Protein AF-A0A818EXA6-F1 (afdb_monomer_lite)

InterPro domains:
  IPR004193 Glycoside hydrolase, family 13, N-terminal [PF02922] (34-98)
  IPR013783 Immunoglobulin-like fold [G3DSA:2.60.40.10] (22-144)
  IPR014756 Immunoglobulin E-set [SSF81296] (48-155)
  IPR017853 Glycoside hydrolase superfamily [SSF51445] (142-241)
  IPR044505 Glycogen debranching enzyme GlgX/isoamylase, N-terminal Early set domain [cd02856] (51-144)

Foldseek 3Di:
DDDDDDDQPWDKDKDFDDFFDWKFKFWDDPDDLQDDGDQPCPPDVDHRPIQPDDDRRMGMDTDSPDDFFTWIWMATDHDQAVVVPDLHARLATHEGLAFAAWADAADDDQSNQQFGPPDPDDCRNSHGDNHHCVRRDIIGTGHDPPPDDPVPDDDPPDDPVLADEDEDEQQVVFCPPPVAPNLQHSAPVSCVPPVNVVVCVVVPHDYYHYQDQAAAHADPVQVVVVHGDRRRPGHPHPNYGHDVRDSPCVSHDPDD

Organism: NCBI:txid392032

Radius of gyration: 21.46 Å; chains: 1; bounding box: 51×47×58 Å

Secondary structure (DSSP, 8-state):
--------PPEEEEEE-SS-SEEEEEEE-TT-TT-----GGGTSS----EE-EEETTEEEEEETT--TT-EEEEEEE--EEGGGTEE--TTS-B--TT-S-EES-PPP-GGGSSS-SS--STTGGGSPP----TTTS-EEE----TT---TT-------GGG--EEEE-HHHHHHT-TTS-GGGTTSHHHHTSHHHHHHHHHTT--EEEES--EEEPPPHHHHTTT---SS---EEEEEEE-GGGSS--TTT----

Sequence (256 aa):
MPYFNSKNEPITLIVLSMSSQLYLLQLVKSGTEHATCINIATYFNYSPNILLEQTHHIWHVYLPDFEPGQIYAYRIDGRYDPCNGHRFNVNKLLIDPYTRAIIGTLEWDDSLFGYDIHDSSSGKDLKFNTVNSAAFMPKCVVIDSGNFNSGGDIPPNTPFHETIIYELHLKGFTKLNQKIPEEIRGTYAGIAHPKTIEYLKNIGITAVELMPVQHFITDRYLKERDLTNYWGSHTIGFFCIRCPLFIDRNLWRTSS

pLDDT: mean 77.54, std 22.04, range [22.47, 98.06]

Structure (mmCIF, N/CA/C/O backbone):
data_AF-A0A818EXA6-F1
#
_entry.id   AF-A0A818EXA6-F1
#
loop_
_atom_site.group_PDB
_atom_site.id
_atom_site.type_symbol
_atom_site.label_atom_id
_atom_site.label_alt_id
_atom_site.label_comp_id
_atom_site.label_asym_id
_atom_site.label_entity_id
_atom_site.label_seq_id
_atom_site.pdbx_PDB_ins_code
_atom_site.Cartn_x
_atom_site.Cartn_y
_atom_site.Cartn_z
_atom_site.occupancy
_atom_site.B_iso_or_equiv
_atom_site.auth_seq_id
_atom_site.auth_comp_id
_atom_site.auth_asym_id
_atom_site.auth_atom_id
_atom_site.pdbx_PDB_model_num
ATOM 1 N N . MET A 1 1 ? -25.237 13.523 -3.439 1.00 22.97 1 MET A N 1
ATOM 2 C CA . MET A 1 1 ? -24.392 14.594 -4.006 1.00 22.97 1 MET A CA 1
ATOM 3 C C . MET A 1 1 ? -23.592 15.199 -2.869 1.00 22.97 1 MET A C 1
ATOM 5 O O . MET A 1 1 ? -24.219 15.835 -2.030 1.00 22.97 1 MET A O 1
ATOM 9 N N . PRO A 1 2 ? -22.276 14.977 -2.757 1.00 29.50 2 PRO A N 1
ATOM 10 C CA . PRO A 1 2 ? -21.481 15.783 -1.853 1.00 29.50 2 PRO A CA 1
ATOM 11 C C . PRO A 1 2 ? -21.055 17.068 -2.568 1.00 29.50 2 PRO A C 1
ATOM 13 O O . PRO A 1 2 ? -20.587 17.052 -3.705 1.00 29.50 2 PRO A O 1
ATOM 16 N N . TYR A 1 3 ? -21.292 18.179 -1.881 1.00 22.47 3 TYR A N 1
ATOM 17 C CA . TYR A 1 3 ? -20.780 19.504 -2.189 1.00 22.47 3 TYR A CA 1
ATOM 18 C C . TYR A 1 3 ? -19.252 19.499 -2.030 1.00 22.47 3 TYR A C 1
ATOM 20 O O . TYR A 1 3 ? -18.760 19.346 -0.914 1.00 22.47 3 TYR A O 1
ATOM 28 N N . PHE A 1 4 ? -18.511 19.692 -3.122 1.00 29.45 4 PHE A N 1
ATOM 29 C CA . PHE A 1 4 ? -17.098 20.067 -3.076 1.00 29.45 4 PHE A CA 1
ATOM 30 C C . PHE A 1 4 ? -17.030 21.595 -3.063 1.00 29.45 4 PHE A C 1
ATOM 32 O O . PHE A 1 4 ? -17.387 22.243 -4.045 1.00 29.45 4 PHE A O 1
ATOM 39 N N . ASN A 1 5 ? -16.657 22.178 -1.925 1.00 26.84 5 ASN A N 1
ATOM 40 C CA . ASN A 1 5 ? -16.432 23.614 -1.826 1.00 26.84 5 ASN A CA 1
ATOM 41 C C . ASN A 1 5 ? -15.000 23.906 -2.290 1.00 26.84 5 ASN A C 1
ATOM 43 O O . ASN A 1 5 ? -14.039 23.389 -1.723 1.00 26.84 5 ASN A O 1
ATOM 47 N N . SER A 1 6 ? -14.883 24.696 -3.353 1.00 34.88 6 SER A N 1
ATOM 48 C CA . SER A 1 6 ? -13.651 25.005 -4.071 1.00 34.88 6 SER A CA 1
ATOM 49 C C . SER A 1 6 ? -12.703 25.875 -3.241 1.00 34.88 6 SER A C 1
ATOM 51 O O . SER A 1 6 ? -12.897 27.088 -3.116 1.00 34.88 6 SER A O 1
ATOM 53 N N . LYS A 1 7 ? -11.628 25.278 -2.738 1.00 36.81 7 LYS A N 1
ATOM 54 C CA . LYS A 1 7 ? -10.346 25.969 -2.586 1.00 36.81 7 LYS A CA 1
ATOM 55 C C . LYS A 1 7 ? -9.291 25.088 -3.239 1.00 36.81 7 LYS A C 1
ATOM 57 O O . LYS A 1 7 ? -8.861 24.104 -2.651 1.00 36.81 7 LYS A O 1
ATOM 62 N N . ASN A 1 8 ? -8.952 25.428 -4.482 1.00 43.28 8 ASN A N 1
ATOM 63 C CA . ASN A 1 8 ? -7.910 24.773 -5.266 1.00 43.28 8 ASN A CA 1
ATOM 64 C C . ASN A 1 8 ? -6.554 25.099 -4.637 1.00 43.28 8 ASN A C 1
ATOM 66 O O . ASN A 1 8 ? -5.906 26.077 -5.009 1.00 43.28 8 ASN A O 1
ATOM 70 N N . GLU A 1 9 ? -6.156 24.314 -3.639 1.00 45.16 9 GLU A N 1
ATOM 71 C CA . GLU A 1 9 ? -4.755 24.242 -3.254 1.00 45.16 9 GLU A CA 1
ATOM 72 C C . GLU A 1 9 ? -4.030 23.367 -4.285 1.00 45.16 9 GLU A C 1
ATOM 74 O O . GLU A 1 9 ? -4.428 22.223 -4.514 1.00 45.16 9 GLU A O 1
ATOM 79 N N . PRO A 1 10 ? -3.013 23.910 -4.963 1.00 53.78 10 PRO A N 1
ATOM 80 C CA . PRO A 1 10 ? -2.345 23.225 -6.056 1.00 53.78 10 PRO A CA 1
ATOM 81 C C . PRO A 1 10 ? -1.462 22.077 -5.550 1.00 53.78 10 PRO A C 1
ATOM 83 O O . PRO A 1 10 ? -0.896 22.143 -4.457 1.00 53.78 10 PRO A O 1
ATOM 86 N N . ILE A 1 11 ? -1.310 21.027 -6.361 1.00 57.62 11 ILE A N 1
ATOM 87 C CA . ILE A 1 11 ? -0.554 19.826 -5.983 1.00 57.62 11 ILE A CA 1
ATOM 88 C C . ILE A 1 11 ? 0.870 19.886 -6.553 1.00 57.62 11 ILE A C 1
ATOM 90 O O . ILE A 1 11 ? 1.082 20.053 -7.756 1.00 57.62 11 ILE A O 1
ATOM 94 N N . THR A 1 12 ? 1.852 19.661 -5.682 1.00 63.44 12 THR A N 1
ATOM 95 C CA . THR A 1 12 ? 3.259 19.452 -6.049 1.00 63.44 12 THR A CA 1
ATOM 96 C C . THR A 1 12 ? 3.583 17.966 -5.959 1.00 63.44 12 THR A C 1
ATOM 98 O O . THR A 1 12 ? 3.361 17.346 -4.919 1.00 63.44 12 THR A O 1
ATOM 101 N N . LEU A 1 13 ? 4.136 17.394 -7.029 1.00 62.78 13 LEU A N 1
ATOM 102 C CA . LEU A 1 13 ? 4.632 16.017 -7.027 1.00 62.78 13 LEU A CA 1
ATOM 103 C C . LEU A 1 13 ? 6.147 16.018 -6.833 1.00 62.78 13 LEU A C 1
ATOM 105 O O . LEU A 1 13 ? 6.858 16.802 -7.462 1.00 62.78 13 LEU A O 1
ATOM 109 N N . ILE A 1 14 ? 6.631 15.134 -5.959 1.00 61.31 14 ILE A N 1
ATOM 110 C CA . ILE A 1 14 ? 8.031 15.065 -5.534 1.00 61.31 14 ILE A CA 1
ATOM 111 C C . ILE A 1 14 ? 8.505 13.616 -5.629 1.00 61.31 14 ILE A C 1
ATOM 113 O O . ILE A 1 14 ? 7.851 12.719 -5.104 1.00 61.31 14 ILE A O 1
ATOM 117 N N . VAL A 1 15 ? 9.666 13.391 -6.245 1.00 60.03 15 VAL A N 1
ATOM 118 C CA . VAL A 1 15 ? 10.308 12.074 -6.312 1.00 60.03 15 VAL A CA 1
ATOM 119 C C . VAL A 1 15 ? 11.766 12.169 -5.894 1.00 60.03 15 VAL A C 1
ATOM 121 O O . VAL A 1 15 ? 12.532 12.980 -6.412 1.00 60.03 15 VAL A O 1
ATOM 124 N N . LEU A 1 16 ? 12.169 11.308 -4.963 1.00 54.62 16 LEU A N 1
ATOM 125 C CA . LEU A 1 16 ? 13.555 11.193 -4.520 1.00 54.62 16 LEU A CA 1
ATOM 126 C C . LEU A 1 16 ? 14.318 10.205 -5.400 1.00 54.62 16 LEU A C 1
ATOM 128 O O . LEU A 1 16 ? 13.887 9.063 -5.563 1.00 54.62 16 LEU A O 1
ATOM 132 N N . SER A 1 17 ? 15.483 10.615 -5.905 1.00 53.38 17 SER A N 1
ATOM 133 C CA . SER A 1 17 ? 16.461 9.695 -6.484 1.00 53.38 17 SER A CA 1
ATOM 134 C C . SER A 1 17 ? 17.833 10.299 -6.676 1.00 53.38 17 SER A C 1
ATOM 136 O O . SER A 1 17 ? 18.006 11.408 -7.181 1.00 53.38 17 SER A O 1
ATOM 138 N N . MET A 1 18 ? 18.825 9.491 -6.318 1.00 42.97 18 MET A N 1
ATOM 139 C CA . MET A 1 18 ? 20.230 9.867 -6.343 1.00 42.97 18 MET A CA 1
ATOM 140 C C . MET A 1 18 ? 20.952 9.488 -7.646 1.00 42.97 18 MET A C 1
ATOM 142 O O . MET A 1 18 ? 22.075 9.940 -7.839 1.00 42.97 18 MET A O 1
ATOM 146 N N . SER A 1 19 ? 20.366 8.665 -8.529 1.00 54.19 19 SER A N 1
ATOM 147 C CA . SER A 1 19 ? 21.117 8.026 -9.636 1.00 54.19 19 SER A CA 1
ATOM 148 C C . SER A 1 19 ? 20.420 7.975 -11.001 1.00 54.19 19 SER A C 1
ATOM 150 O O . SER A 1 19 ? 20.994 7.474 -11.968 1.00 54.19 19 SER A O 1
ATOM 152 N N . SER A 1 20 ? 19.200 8.487 -11.107 1.00 51.22 20 SER A N 1
ATOM 153 C CA . SER A 1 20 ? 18.427 8.550 -12.357 1.00 51.22 20 SER A CA 1
ATOM 154 C C . SER A 1 20 ? 18.779 9.783 -13.187 1.00 51.22 20 SER A C 1
ATOM 156 O O . SER A 1 20 ? 19.059 10.844 -12.631 1.00 51.22 20 SER A O 1
ATOM 158 N N . GLN A 1 21 ? 18.682 9.656 -14.511 1.00 46.53 21 GLN A N 1
ATOM 159 C CA . GLN A 1 21 ? 18.931 10.757 -15.447 1.00 46.53 21 GLN A CA 1
ATOM 160 C C . GLN A 1 21 ? 17.638 11.428 -15.939 1.00 46.53 21 GLN A C 1
ATOM 162 O O . GLN A 1 21 ? 17.710 12.551 -16.430 1.00 46.53 21 GLN A O 1
ATOM 167 N N . LEU A 1 22 ? 16.468 10.780 -15.799 1.00 45.34 22 LEU A N 1
ATOM 168 C CA . LEU A 1 22 ? 15.192 11.328 -16.267 1.00 45.34 22 LEU A CA 1
ATOM 169 C C . LEU A 1 22 ? 13.984 10.719 -15.534 1.00 45.34 22 LEU A C 1
ATOM 171 O O . LEU A 1 22 ? 13.887 9.500 -15.362 1.00 45.34 22 LEU A O 1
ATOM 175 N N . TYR A 1 23 ? 13.022 11.572 -15.177 1.00 51.78 23 TYR A N 1
ATOM 176 C CA . TYR A 1 23 ? 11.723 11.172 -14.641 1.00 51.78 23 TYR A CA 1
ATOM 177 C C . TYR A 1 23 ? 10.595 11.515 -15.601 1.00 51.78 23 TYR A C 1
ATOM 179 O O . TYR A 1 23 ? 10.445 12.656 -16.040 1.00 51.78 23 TYR A O 1
ATOM 187 N N . LEU A 1 24 ? 9.749 10.528 -15.861 1.00 51.53 24 LEU A N 1
ATOM 188 C CA . LEU A 1 24 ? 8.499 10.700 -16.577 1.00 51.53 24 LEU A CA 1
ATOM 189 C C . LEU A 1 24 ? 7.357 10.497 -15.586 1.00 51.53 24 LEU A C 1
ATOM 191 O O . LEU A 1 24 ? 7.134 9.400 -15.070 1.00 51.53 24 LEU A O 1
ATOM 195 N N . LEU A 1 25 ? 6.618 11.567 -15.317 1.00 53.19 25 LEU A N 1
ATOM 196 C CA . LEU A 1 25 ? 5.314 11.450 -14.687 1.00 53.19 25 LEU A CA 1
ATOM 197 C C . LEU A 1 25 ? 4.329 10.903 -15.728 1.00 53.19 25 LEU A C 1
ATOM 199 O O . LEU A 1 25 ? 4.333 11.346 -16.875 1.00 53.19 25 LEU A O 1
ATOM 203 N N . GLN A 1 26 ? 3.483 9.950 -15.340 1.00 50.66 26 GLN A N 1
ATOM 204 C CA . GLN A 1 26 ? 2.383 9.449 -16.158 1.00 50.66 26 GLN A CA 1
ATOM 205 C C . GLN A 1 26 ? 1.055 9.704 -15.440 1.00 50.66 26 GLN A C 1
ATOM 207 O O . GLN A 1 26 ? 0.825 9.186 -14.355 1.00 50.66 26 GLN A O 1
ATOM 212 N N . LEU A 1 27 ? 0.170 10.490 -16.049 1.00 51.25 27 LEU A N 1
ATOM 213 C CA . LEU A 1 27 ? -1.181 10.757 -15.565 1.00 51.25 27 LEU A CA 1
ATOM 214 C C . LEU A 1 27 ? -2.144 9.794 -16.250 1.00 51.25 27 LEU A C 1
ATOM 216 O O . LEU A 1 27 ? -2.041 9.564 -17.456 1.00 51.25 27 LEU A O 1
ATOM 220 N N . VAL A 1 28 ? -3.069 9.220 -15.489 1.00 48.66 28 VAL A N 1
ATOM 221 C CA . VAL A 1 28 ? -4.044 8.245 -15.984 1.00 48.66 28 VAL A CA 1
ATOM 222 C C . VAL A 1 28 ? -5.432 8.856 -15.864 1.00 48.66 28 VAL A C 1
ATOM 224 O O . VAL A 1 28 ? -5.820 9.347 -14.809 1.00 48.66 28 VAL A O 1
ATOM 227 N N . LYS A 1 29 ? -6.201 8.854 -16.954 1.00 36.81 29 LYS A N 1
ATOM 228 C CA . LYS A 1 29 ? -7.579 9.339 -16.908 1.00 36.81 29 LYS A CA 1
ATOM 229 C C . LYS A 1 29 ? -8.495 8.275 -16.299 1.00 36.81 29 LYS A C 1
ATOM 231 O O . LYS A 1 29 ? -8.457 7.116 -16.707 1.00 36.81 29 LYS A O 1
ATOM 236 N N . SER A 1 30 ? -9.365 8.688 -15.378 1.00 32.78 30 SER A N 1
ATOM 237 C CA . SER A 1 30 ? -10.491 7.874 -14.912 1.00 32.78 30 SER A CA 1
ATOM 238 C C . SER A 1 30 ? -11.450 7.580 -16.077 1.00 32.78 30 SER A C 1
ATOM 240 O O . SER A 1 30 ? -11.978 8.512 -16.690 1.00 32.78 30 SER A O 1
ATOM 242 N N . GLY A 1 31 ? -11.637 6.296 -16.417 1.00 31.56 31 GLY A N 1
ATOM 243 C CA . GLY A 1 31 ? -12.656 5.863 -17.385 1.00 31.56 31 GLY A CA 1
ATOM 244 C C . GLY A 1 31 ? -12.269 4.801 -18.423 1.00 31.56 31 GLY A C 1
ATOM 245 O O . GLY A 1 31 ? -13.041 4.605 -19.353 1.00 31.56 31 GLY A O 1
ATOM 246 N N . THR A 1 32 ? -11.124 4.113 -18.321 1.00 30.64 32 THR A N 1
ATOM 247 C CA . THR A 1 32 ? -10.848 2.954 -19.198 1.00 30.64 32 THR A CA 1
ATOM 248 C C . THR A 1 32 ? -10.362 1.756 -18.392 1.00 30.64 32 THR A C 1
ATOM 250 O O . THR A 1 32 ? -9.308 1.789 -17.764 1.00 30.64 32 THR A O 1
ATOM 253 N N . GLU A 1 33 ? -11.170 0.699 -18.412 1.00 31.77 33 GLU A N 1
ATOM 254 C CA . GLU A 1 33 ? -10.970 -0.582 -17.716 1.00 31.77 33 GLU A CA 1
ATOM 255 C C . GLU A 1 33 ? -9.821 -1.404 -18.328 1.00 31.77 33 GLU A C 1
ATOM 257 O O . GLU A 1 33 ? -9.288 -2.310 -17.703 1.00 31.77 33 GLU A O 1
ATOM 262 N N . HIS A 1 34 ? -9.352 -0.998 -19.509 1.00 32.88 34 HIS A N 1
ATOM 263 C CA . HIS A 1 34 ? -8.149 -1.489 -20.169 1.00 32.88 34 HIS A CA 1
ATOM 264 C C . HIS A 1 34 ? -7.268 -0.299 -20.563 1.00 32.88 34 HIS A C 1
ATOM 266 O O . HIS A 1 34 ? -7.156 0.069 -21.732 1.00 32.88 34 HIS A O 1
ATOM 272 N N . ALA A 1 35 ? -6.680 0.371 -19.572 1.00 28.36 35 ALA A N 1
ATOM 273 C CA . ALA A 1 35 ? -5.793 1.502 -19.814 1.00 28.36 35 ALA A CA 1
ATOM 274 C C . ALA A 1 35 ? -4.435 1.012 -20.344 1.00 28.36 35 ALA A C 1
ATOM 276 O O . ALA A 1 35 ? -3.467 0.852 -19.596 1.00 28.36 35 ALA A O 1
ATOM 277 N N . THR A 1 36 ? -4.345 0.803 -21.659 1.00 27.86 36 THR A N 1
ATOM 278 C CA . THR A 1 36 ? -3.076 0.918 -22.381 1.00 27.86 36 THR A CA 1
ATOM 279 C C . THR A 1 36 ? -2.461 2.257 -21.991 1.00 27.86 36 THR A C 1
ATOM 281 O O . THR A 1 36 ? -3.055 3.309 -22.204 1.00 27.86 36 THR A O 1
ATOM 284 N N . CYS A 1 37 ? -1.296 2.205 -21.358 1.00 29.25 37 CYS A N 1
ATOM 285 C CA . CYS A 1 37 ? -0.400 3.321 -21.076 1.00 29.25 37 CYS A CA 1
ATOM 286 C C . CYS A 1 37 ? -0.379 4.356 -22.204 1.00 29.25 37 CYS A C 1
ATOM 288 O O . CYS A 1 37 ? 0.356 4.231 -23.181 1.00 29.25 37 CYS A O 1
ATOM 290 N N . ILE A 1 38 ? -1.148 5.415 -22.019 1.00 27.81 38 ILE A N 1
ATOM 291 C CA . ILE A 1 38 ? -1.055 6.627 -22.809 1.00 27.81 38 ILE A CA 1
ATOM 292 C C . ILE A 1 38 ? 0.084 7.450 -22.200 1.00 27.81 38 ILE A C 1
ATOM 294 O O . ILE A 1 38 ? 0.028 7.827 -21.027 1.00 27.81 38 ILE A O 1
ATOM 298 N N . ASN A 1 39 ? 1.144 7.692 -22.973 1.00 32.09 39 ASN A N 1
ATOM 299 C CA . ASN A 1 39 ? 2.044 8.813 -22.700 1.00 32.09 39 ASN A CA 1
ATOM 300 C C . ASN A 1 39 ? 1.178 10.079 -22.648 1.00 32.09 39 ASN A C 1
ATOM 302 O O . ASN A 1 39 ? 0.348 10.248 -23.534 1.00 32.09 39 ASN A O 1
ATOM 306 N N . ILE A 1 40 ? 1.365 10.947 -21.646 1.00 38.31 40 ILE A N 1
ATOM 307 C CA . ILE A 1 40 ? 0.519 12.123 -21.305 1.00 38.31 40 ILE A CA 1
ATOM 308 C C . ILE A 1 40 ? 0.184 13.074 -22.481 1.00 38.31 40 ILE A C 1
ATOM 310 O O . ILE A 1 40 ? -0.670 13.939 -22.341 1.00 38.31 40 ILE A O 1
ATOM 314 N N . ALA A 1 41 ? 0.750 12.879 -23.666 1.00 29.86 41 ALA A N 1
ATOM 315 C CA . ALA A 1 41 ? 0.508 13.664 -24.869 1.00 29.86 41 ALA A CA 1
ATOM 316 C C . ALA A 1 41 ? -0.958 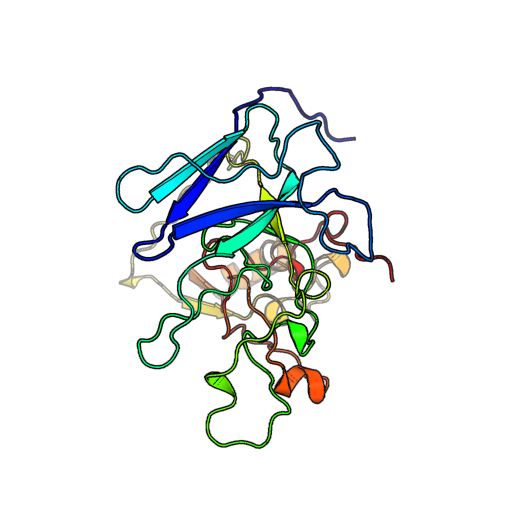13.761 -25.360 1.00 29.86 41 ALA A C 1
ATOM 318 O O . ALA A 1 41 ? -1.191 14.490 -26.318 1.00 29.86 41 ALA A O 1
ATOM 319 N N . THR A 1 42 ? -1.948 13.051 -24.792 1.00 31.23 42 THR A N 1
ATOM 320 C CA . THR A 1 42 ? -3.304 13.008 -25.386 1.00 31.23 42 THR A CA 1
ATOM 321 C C . THR A 1 42 ? -4.462 13.516 -24.523 1.00 31.23 42 THR A C 1
ATOM 323 O O . THR A 1 42 ? -5.601 13.352 -24.955 1.00 31.23 42 THR A O 1
ATOM 326 N N . TYR A 1 43 ? -4.248 14.120 -23.344 1.00 32.44 43 TYR A N 1
ATOM 327 C CA . TYR A 1 43 ? -5.377 14.692 -22.568 1.00 32.44 43 TYR A CA 1
ATOM 328 C C . TYR A 1 43 ? -5.316 16.189 -22.296 1.00 32.44 43 TYR A C 1
ATOM 330 O O . TYR A 1 43 ? -6.351 16.831 -22.146 1.00 32.44 43 TYR A O 1
ATOM 338 N N . PHE A 1 44 ? -4.123 16.755 -22.323 1.00 33.38 44 PHE A N 1
ATOM 339 C CA . PHE A 1 44 ? -3.905 18.187 -22.387 1.00 33.38 44 PHE A CA 1
ATOM 340 C C . PHE A 1 44 ? -2.890 18.390 -23.511 1.00 33.38 44 PHE A C 1
ATOM 342 O O . PHE A 1 44 ? -2.085 17.495 -23.751 1.00 33.38 44 PHE A O 1
ATOM 349 N N . ASN A 1 45 ? -2.933 19.510 -24.230 1.00 28.97 45 ASN A N 1
ATOM 350 C CA . ASN A 1 45 ? -1.951 19.878 -25.263 1.00 28.97 45 ASN A CA 1
ATOM 351 C C . ASN A 1 45 ? -0.546 20.131 -24.657 1.00 28.97 45 ASN A C 1
ATOM 353 O O . ASN A 1 45 ? 0.069 21.167 -24.883 1.00 28.97 45 ASN A O 1
ATOM 357 N N . TYR A 1 46 ? -0.044 19.199 -23.855 1.00 35.72 46 TYR A N 1
ATOM 358 C CA . TYR A 1 46 ? 1.258 19.214 -23.223 1.00 35.72 46 TYR A CA 1
ATOM 359 C C . TYR A 1 46 ? 1.969 17.922 -23.612 1.00 35.72 46 TYR A C 1
ATOM 361 O O . TYR A 1 46 ? 1.464 16.816 -23.407 1.00 35.72 46 TYR A O 1
ATOM 369 N N . SER A 1 47 ? 3.154 18.079 -24.203 1.00 38.34 47 SER A N 1
ATOM 370 C CA . SER A 1 47 ? 4.164 17.028 -24.342 1.00 38.34 47 SER A CA 1
ATOM 371 C C . SER A 1 47 ? 4.309 16.245 -23.026 1.00 38.34 47 SER A C 1
ATOM 373 O O . SER A 1 47 ? 4.007 16.808 -21.973 1.00 38.34 47 SER A O 1
ATOM 375 N N . PRO A 1 48 ? 4.766 14.973 -23.031 1.00 49.09 48 PRO A N 1
ATOM 376 C CA . PRO A 1 48 ? 5.032 14.250 -21.788 1.00 49.09 48 PRO A CA 1
ATOM 377 C C . PRO A 1 48 ? 5.852 15.152 -20.865 1.00 49.09 48 PRO A C 1
ATOM 379 O O . PRO A 1 48 ? 6.956 15.552 -21.232 1.00 49.09 48 PRO A O 1
ATOM 382 N N . ASN A 1 49 ? 5.266 15.540 -19.727 1.00 52.34 49 ASN A N 1
ATOM 383 C CA . ASN A 1 49 ? 5.902 16.442 -18.779 1.00 52.34 49 ASN A CA 1
ATOM 384 C C . ASN A 1 49 ? 7.061 15.678 -18.146 1.00 52.34 49 ASN A C 1
ATOM 386 O O . ASN A 1 49 ? 6.911 14.972 -17.148 1.00 52.34 49 ASN A O 1
ATOM 390 N N . ILE A 1 50 ? 8.209 15.771 -18.806 1.00 58.94 50 ILE A N 1
ATOM 391 C CA . ILE A 1 50 ? 9.495 15.431 -18.238 1.00 58.94 50 ILE A CA 1
ATOM 392 C C . ILE A 1 50 ? 9.623 16.285 -16.978 1.00 58.94 50 ILE A C 1
ATOM 394 O O . ILE A 1 50 ? 9.463 17.505 -17.019 1.00 58.94 50 ILE A O 1
ATOM 398 N N . LEU A 1 51 ? 9.879 15.634 -15.852 1.00 63.78 51 LEU A N 1
ATOM 399 C CA . LEU A 1 51 ? 10.29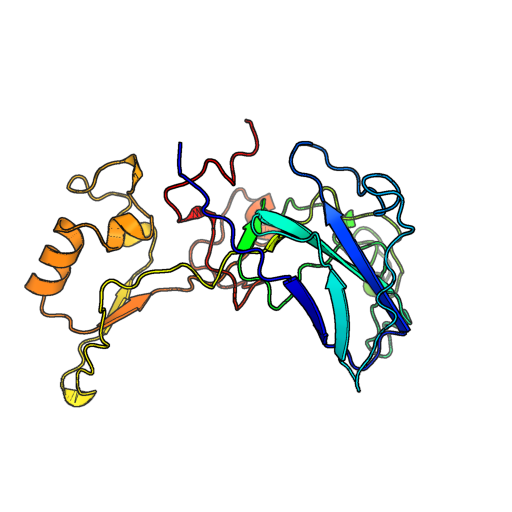7 16.312 -14.633 1.00 63.78 51 LEU A CA 1
ATOM 400 C C . LEU A 1 51 ? 11.693 16.884 -14.909 1.00 63.78 51 LEU A C 1
ATOM 402 O O . LEU A 1 51 ? 12.669 16.139 -14.925 1.00 63.78 51 LEU A O 1
ATOM 406 N N . LEU A 1 52 ? 11.762 18.177 -15.230 1.00 66.25 52 LEU A N 1
ATOM 407 C CA . LEU A 1 52 ? 13.012 18.877 -15.550 1.00 66.25 52 LEU A CA 1
ATOM 408 C C . LEU A 1 52 ? 13.634 19.542 -14.320 1.00 66.25 52 LEU A C 1
ATOM 410 O O . LEU A 1 52 ? 14.850 19.703 -14.261 1.00 66.25 52 LEU A O 1
ATOM 414 N N . GLU A 1 53 ? 12.808 19.923 -13.346 1.00 74.12 53 GLU A N 1
ATOM 415 C CA . GLU A 1 53 ? 13.271 20.629 -12.160 1.00 74.12 53 GLU A CA 1
ATOM 416 C C . GLU A 1 53 ? 13.793 19.640 -11.117 1.00 74.12 53 GLU A C 1
ATOM 418 O O . GLU A 1 53 ? 13.122 18.678 -10.721 1.00 74.12 53 GLU A O 1
ATOM 423 N N . GLN A 1 54 ? 15.017 19.895 -10.661 1.00 78.31 54 GLN A N 1
ATOM 424 C CA . GLN A 1 54 ? 15.698 19.080 -9.670 1.00 78.31 54 GLN A CA 1
ATOM 425 C C . GLN A 1 54 ? 16.382 19.983 -8.647 1.00 78.31 54 GLN A C 1
ATOM 427 O O . GLN A 1 54 ? 17.176 20.862 -8.979 1.00 78.31 54 GLN A O 1
ATOM 432 N N . THR A 1 55 ? 16.115 19.734 -7.371 1.00 78.25 55 THR A N 1
ATOM 433 C CA . THR A 1 55 ? 16.840 20.358 -6.264 1.00 78.25 55 THR A CA 1
ATOM 434 C C . THR A 1 55 ? 17.588 19.268 -5.512 1.00 78.25 55 THR A C 1
ATOM 436 O O . THR A 1 55 ? 16.983 18.406 -4.881 1.00 78.25 55 THR A O 1
ATOM 439 N N . HIS A 1 56 ? 18.920 19.287 -5.591 1.00 83.69 56 HIS A N 1
ATOM 440 C CA . HIS A 1 56 ? 19.782 18.193 -5.124 1.00 83.69 56 HIS A CA 1
ATOM 441 C C . HIS A 1 56 ? 19.405 16.851 -5.772 1.00 83.69 56 HIS A C 1
ATOM 443 O O . HIS A 1 56 ? 19.564 16.688 -6.973 1.00 83.69 56 HIS A O 1
ATOM 449 N N . HIS A 1 57 ? 18.895 15.888 -5.005 1.00 76.31 57 HIS A N 1
ATOM 450 C CA . HIS A 1 57 ? 18.489 14.555 -5.472 1.00 76.31 57 HIS A CA 1
ATOM 451 C C . HIS A 1 57 ? 16.964 14.382 -5.456 1.00 76.31 57 HIS A C 1
ATOM 453 O O . HIS A 1 57 ? 16.446 13.278 -5.287 1.00 76.31 57 HIS A O 1
ATOM 459 N N . ILE A 1 58 ? 16.248 15.501 -5.569 1.00 76.44 58 ILE A N 1
ATOM 460 C CA . ILE A 1 58 ? 14.794 15.570 -5.493 1.00 76.44 58 ILE A CA 1
ATOM 461 C C . ILE A 1 58 ? 14.279 16.172 -6.790 1.00 76.44 58 ILE A C 1
ATOM 463 O O . ILE A 1 58 ? 14.546 17.336 -7.082 1.00 76.44 58 ILE A O 1
ATOM 467 N N . TRP A 1 59 ? 13.538 15.375 -7.542 1.00 77.62 59 TRP A N 1
ATOM 468 C CA . TRP A 1 59 ? 12.856 15.786 -8.759 1.00 77.62 59 TRP A CA 1
ATOM 469 C C . TRP A 1 59 ? 11.463 16.260 -8.393 1.00 77.62 59 TRP A C 1
ATOM 471 O O . TRP A 1 59 ? 10.770 15.603 -7.611 1.00 77.62 59 TRP A O 1
ATOM 481 N N . HIS A 1 60 ? 11.051 17.403 -8.923 1.00 76.31 60 HIS A N 1
ATOM 482 C CA . HIS A 1 60 ? 9.759 17.980 -8.576 1.00 76.31 60 HIS A CA 1
ATOM 483 C C . HIS A 1 60 ? 9.117 18.684 -9.764 1.00 76.31 60 HIS A C 1
ATOM 485 O O . HIS A 1 60 ? 9.783 19.145 -10.686 1.00 76.31 60 HIS A O 1
ATOM 491 N N . VAL A 1 61 ? 7.788 18.696 -9.772 1.00 79.00 61 VAL A N 1
ATOM 492 C CA . VAL A 1 61 ? 6.995 19.458 -10.736 1.00 79.00 61 VAL A CA 1
ATOM 493 C C . VAL A 1 61 ? 5.760 19.991 -10.037 1.00 79.00 61 VAL A C 1
ATOM 495 O O . VAL A 1 61 ? 5.123 19.307 -9.230 1.00 79.00 61 VAL A O 1
ATOM 498 N N . TYR A 1 62 ? 5.429 21.228 -10.368 1.00 76.44 62 TYR A N 1
ATOM 499 C CA . TYR A 1 62 ? 4.211 21.879 -9.933 1.00 76.44 62 TYR A CA 1
ATOM 500 C C . TYR A 1 62 ? 3.163 21.788 -11.044 1.00 76.44 62 TYR A C 1
ATOM 502 O O . TYR A 1 62 ? 3.429 22.187 -12.180 1.00 76.44 62 TYR A O 1
ATOM 510 N N . LEU A 1 63 ? 1.984 21.253 -10.722 1.00 77.56 63 LEU A N 1
ATOM 511 C CA . LEU A 1 63 ? 0.887 21.073 -11.671 1.00 77.56 63 LEU A CA 1
ATOM 512 C C . LEU A 1 63 ? -0.334 21.875 -11.187 1.00 77.56 63 LEU A C 1
ATOM 514 O O . LEU A 1 63 ? -1.047 21.408 -10.299 1.00 77.56 63 LEU A O 1
ATOM 518 N N . PRO A 1 64 ? -0.587 23.079 -11.738 1.00 70.50 64 PRO A N 1
ATOM 519 C CA . PRO A 1 64 ? -1.621 23.982 -11.224 1.00 70.50 64 PRO A CA 1
ATOM 520 C C . PRO A 1 64 ? -3.050 23.440 -11.376 1.00 70.50 64 PRO A C 1
ATOM 522 O O . PRO A 1 64 ? -3.891 23.729 -10.533 1.00 70.50 64 PRO A O 1
ATOM 525 N N . ASP A 1 65 ? -3.307 22.633 -12.408 1.00 73.75 65 ASP A N 1
ATOM 526 C CA . ASP A 1 65 ? -4.637 22.081 -12.720 1.00 73.75 65 ASP A CA 1
ATOM 527 C C . ASP A 1 65 ? -4.854 20.673 -12.139 1.00 73.75 65 ASP A C 1
ATOM 529 O O . ASP A 1 65 ? -5.743 19.929 -12.557 1.00 73.75 65 ASP A O 1
ATOM 533 N N . PHE A 1 66 ? -3.983 20.250 -11.225 1.00 71.38 66 PHE A N 1
ATOM 534 C CA . PHE A 1 66 ? -4.058 18.937 -10.606 1.00 71.38 66 PHE A CA 1
ATOM 535 C C . PHE A 1 66 ? -4.934 19.028 -9.356 1.00 71.38 66 PHE A C 1
ATOM 537 O O . PHE A 1 66 ? -4.653 19.818 -8.456 1.00 71.38 66 PHE A O 1
ATOM 544 N N . GLU A 1 67 ? -5.977 18.201 -9.291 1.00 78.62 67 GLU A N 1
ATOM 545 C CA . GLU A 1 67 ? -6.949 18.177 -8.192 1.00 78.62 67 GLU A CA 1
ATOM 546 C C . GLU A 1 67 ? -6.965 16.808 -7.478 1.00 78.62 67 GLU A C 1
ATOM 548 O O . GLU A 1 67 ? -6.531 15.795 -8.044 1.00 78.62 67 GLU A O 1
ATOM 553 N N . PRO A 1 68 ? -7.461 16.728 -6.228 1.00 82.88 68 PRO A N 1
ATOM 554 C CA . PRO A 1 68 ? -7.702 15.452 -5.561 1.00 82.88 68 PRO A CA 1
ATOM 555 C C . PRO A 1 68 ? -8.565 14.492 -6.397 1.00 82.88 68 PRO A C 1
ATOM 557 O O . PRO A 1 68 ? -9.529 14.890 -7.042 1.00 82.88 68 PRO A O 1
ATOM 560 N N . GLY A 1 69 ? -8.233 13.201 -6.359 1.00 79.50 69 GLY A N 1
ATOM 561 C CA . GLY A 1 69 ? -8.851 12.144 -7.167 1.00 79.50 69 GLY A CA 1
ATOM 562 C C . GLY A 1 69 ? -8.110 11.845 -8.472 1.00 79.50 69 GLY A C 1
ATOM 563 O O . GLY A 1 69 ? -8.373 10.822 -9.108 1.00 79.50 69 GLY A O 1
ATOM 564 N N . GLN A 1 70 ? -7.150 12.685 -8.855 1.00 80.06 70 GLN A N 1
ATOM 565 C CA . GLN A 1 70 ? -6.379 12.489 -10.072 1.00 80.06 70 GLN A CA 1
ATOM 566 C C . GLN A 1 70 ? -5.416 11.302 -9.945 1.00 80.06 70 GLN A C 1
ATOM 568 O O . GLN A 1 70 ? -4.736 11.125 -8.929 1.00 80.06 70 GLN A O 1
ATOM 573 N N . ILE A 1 71 ? -5.374 10.471 -10.989 1.00 83.75 71 ILE A N 1
ATOM 574 C CA . ILE A 1 71 ? -4.609 9.223 -11.008 1.00 83.75 71 ILE A CA 1
ATOM 575 C C . ILE A 1 71 ? -3.260 9.464 -11.690 1.00 83.75 71 ILE A C 1
ATOM 577 O O . ILE A 1 71 ? -3.187 10.085 -12.753 1.00 83.75 71 ILE A O 1
ATOM 581 N N . TYR A 1 72 ? -2.185 8.946 -11.103 1.00 82.44 72 TYR A N 1
ATOM 582 C CA . TYR A 1 72 ? -0.828 9.089 -11.620 1.00 82.44 72 TYR A CA 1
ATOM 583 C C . TYR A 1 72 ? 0.046 7.863 -11.338 1.00 82.44 72 TYR A C 1
ATOM 585 O O . TYR A 1 72 ? -0.328 6.953 -10.601 1.00 82.44 72 TYR A O 1
ATOM 593 N N . ALA A 1 73 ? 1.217 7.829 -11.960 1.00 86.75 73 ALA A N 1
ATOM 594 C CA . ALA A 1 73 ? 2.282 6.859 -11.762 1.00 86.75 73 ALA A CA 1
ATOM 595 C C . ALA A 1 73 ? 3.598 7.429 -12.318 1.00 86.75 73 ALA A C 1
ATOM 597 O O . ALA A 1 73 ? 3.607 8.480 -12.962 1.00 86.75 73 ALA A O 1
ATOM 598 N N . TYR A 1 74 ? 4.707 6.726 -12.109 1.00 82.94 74 TYR A N 1
ATOM 599 C CA . TYR A 1 74 ? 6.019 7.112 -12.619 1.00 82.94 74 TYR A CA 1
ATOM 600 C C . TYR A 1 74 ? 6.560 6.127 -13.648 1.00 82.94 74 TYR A C 1
ATOM 602 O O . TYR A 1 74 ? 6.290 4.928 -13.615 1.00 82.94 74 TYR A O 1
ATOM 610 N N . ARG A 1 75 ? 7.398 6.647 -14.539 1.00 84.69 75 ARG A N 1
ATOM 611 C CA . ARG A 1 75 ? 8.400 5.896 -15.292 1.00 84.69 75 ARG A CA 1
ATOM 612 C C . ARG A 1 75 ? 9.735 6.572 -15.069 1.00 84.69 75 ARG A C 1
ATOM 614 O O . ARG A 1 75 ? 9.828 7.797 -15.092 1.00 84.69 75 ARG A O 1
ATOM 621 N N . ILE A 1 76 ? 10.761 5.772 -14.831 1.00 81.69 76 ILE A N 1
ATOM 622 C CA . ILE A 1 76 ? 12.093 6.285 -14.527 1.00 81.69 76 ILE A CA 1
ATOM 623 C C . ILE A 1 76 ? 13.044 5.720 -15.561 1.00 81.69 76 ILE A C 1
ATOM 625 O O . ILE A 1 76 ? 13.124 4.500 -15.735 1.00 81.69 76 ILE A O 1
ATOM 629 N N . ASP A 1 77 ? 13.745 6.620 -16.236 1.00 81.81 77 ASP A N 1
ATOM 630 C CA . ASP A 1 77 ? 14.779 6.274 -17.194 1.00 81.81 77 ASP A CA 1
ATOM 631 C C . ASP A 1 77 ? 16.170 6.537 -16.600 1.00 81.81 77 ASP A C 1
ATOM 633 O O . ASP A 1 77 ? 16.381 7.388 -15.723 1.00 81.81 77 ASP A O 1
ATOM 637 N N . GLY A 1 78 ? 17.131 5.736 -17.037 1.00 82.94 78 GLY A N 1
ATOM 638 C CA . GLY A 1 78 ? 18.478 5.736 -16.501 1.00 82.94 78 GLY A CA 1
ATOM 639 C C . GLY A 1 78 ? 19.279 4.520 -16.939 1.00 82.94 78 GLY A C 1
ATOM 640 O O . GLY A 1 78 ? 18.822 3.655 -17.684 1.00 82.94 78 GLY A O 1
ATOM 641 N N . ARG A 1 79 ? 20.512 4.446 -16.438 1.00 87.12 79 ARG A N 1
ATOM 642 C CA . ARG A 1 79 ? 21.447 3.372 -16.774 1.00 87.12 79 ARG A CA 1
ATOM 643 C C . ARG A 1 79 ? 20.884 2.003 -16.380 1.00 87.12 79 ARG A C 1
ATOM 645 O O . ARG A 1 79 ? 20.572 1.768 -15.217 1.00 87.12 79 ARG A O 1
ATOM 652 N N . TYR A 1 80 ? 20.848 1.069 -17.321 1.00 89.25 80 TYR A N 1
ATOM 653 C CA . TYR A 1 80 ? 20.623 -0.339 -17.012 1.00 89.25 80 TYR A CA 1
ATOM 654 C C . TYR A 1 80 ? 21.968 -1.071 -16.990 1.00 89.25 80 TYR A C 1
ATOM 656 O O . TYR A 1 80 ? 22.553 -1.363 -18.028 1.00 89.25 80 TYR A O 1
ATOM 664 N N . ASP A 1 81 ? 22.479 -1.314 -15.788 1.00 92.19 81 ASP A N 1
ATOM 665 C CA . ASP A 1 81 ? 23.716 -2.047 -15.515 1.00 92.19 81 ASP A CA 1
ATOM 666 C C . ASP A 1 81 ? 23.517 -2.922 -14.262 1.00 92.19 81 ASP A C 1
ATOM 668 O O . ASP A 1 81 ? 23.909 -2.539 -13.150 1.00 92.19 81 ASP A O 1
ATOM 672 N N . PRO A 1 82 ? 22.848 -4.083 -14.420 1.00 92.81 82 PRO A N 1
ATOM 673 C CA . PRO A 1 82 ? 22.474 -4.950 -13.306 1.00 92.81 82 PRO A CA 1
ATOM 674 C C . PRO A 1 82 ? 23.661 -5.467 -12.489 1.00 92.81 82 PRO A C 1
ATOM 676 O O . PRO A 1 82 ? 23.510 -5.672 -11.286 1.00 92.81 82 PRO A O 1
ATOM 679 N N . CYS A 1 83 ? 24.839 -5.618 -13.107 1.00 93.38 83 CYS A N 1
ATOM 680 C CA . CYS A 1 83 ? 26.074 -6.032 -12.433 1.00 93.38 83 CYS A CA 1
ATOM 681 C C . CYS A 1 83 ? 26.535 -5.019 -11.374 1.00 93.38 83 CYS A C 1
ATOM 683 O O . CYS A 1 83 ? 27.162 -5.404 -10.392 1.00 93.38 83 CYS A O 1
ATOM 685 N N . ASN A 1 84 ? 26.186 -3.741 -11.552 1.00 92.12 84 ASN A N 1
ATOM 686 C CA . ASN A 1 84 ? 26.436 -2.660 -10.595 1.00 92.12 84 ASN A CA 1
ATOM 687 C C . ASN A 1 84 ? 25.160 -2.233 -9.840 1.00 92.12 84 ASN A C 1
ATOM 689 O O . ASN A 1 84 ? 25.125 -1.181 -9.207 1.00 92.12 84 ASN A O 1
ATOM 693 N N . GLY A 1 85 ? 24.086 -3.029 -9.918 1.00 89.69 85 GLY A N 1
ATOM 694 C CA . GLY A 1 85 ? 22.812 -2.769 -9.241 1.00 89.69 85 GLY A CA 1
ATOM 695 C C . GLY A 1 85 ? 21.905 -1.734 -9.919 1.00 89.69 85 GLY A C 1
ATOM 696 O O . GLY A 1 85 ? 20.786 -1.515 -9.455 1.00 89.69 85 GLY A O 1
ATOM 697 N N . HIS A 1 86 ? 22.321 -1.124 -11.033 1.00 89.50 86 HIS A N 1
ATOM 698 C CA . HIS A 1 86 ? 21.491 -0.166 -11.763 1.00 89.50 86 HIS A CA 1
ATOM 699 C C . HIS A 1 86 ? 20.445 -0.900 -12.610 1.00 89.50 86 HIS A C 1
ATOM 701 O O . HIS A 1 86 ? 20.777 -1.577 -13.580 1.00 89.50 86 HIS A O 1
ATOM 707 N N . ARG A 1 87 ? 19.163 -0.777 -12.253 1.00 94.06 87 ARG A N 1
ATOM 708 C CA . ARG A 1 87 ? 18.055 -1.518 -12.889 1.00 94.06 87 ARG A CA 1
ATOM 709 C C . ARG A 1 87 ? 16.942 -0.604 -13.406 1.00 94.06 87 ARG A C 1
ATOM 711 O O . ARG A 1 87 ? 15.774 -0.986 -13.399 1.00 94.06 87 ARG A O 1
ATOM 718 N N . PHE A 1 88 ? 17.296 0.604 -13.845 1.00 90.06 88 PHE A N 1
ATOM 719 C CA . PHE A 1 88 ? 16.335 1.548 -14.417 1.00 90.06 88 PHE A CA 1
ATOM 720 C C . PHE A 1 88 ? 15.670 0.962 -15.664 1.00 90.06 88 PHE A C 1
ATOM 722 O O . PHE A 1 88 ? 16.347 0.477 -16.565 1.00 90.06 88 PHE A O 1
ATOM 729 N N . ASN A 1 89 ? 14.340 0.986 -15.717 1.00 91.12 89 ASN A N 1
ATOM 730 C CA . ASN A 1 89 ? 13.596 0.482 -16.863 1.00 91.12 89 ASN A CA 1
ATOM 731 C C . ASN A 1 89 ? 12.338 1.323 -17.088 1.00 91.12 89 ASN A C 1
ATOM 733 O O . ASN A 1 89 ? 11.309 1.122 -16.442 1.00 91.12 89 ASN A O 1
ATOM 737 N N . VAL A 1 90 ? 12.421 2.223 -18.067 1.00 87.50 90 VAL A N 1
ATOM 738 C CA . VAL A 1 90 ? 11.339 3.138 -18.447 1.00 87.50 90 VAL A CA 1
ATOM 739 C C . VAL A 1 90 ? 10.063 2.412 -18.891 1.00 87.50 90 VAL A C 1
ATOM 741 O O . VAL A 1 90 ? 8.974 2.977 -18.812 1.00 87.50 90 VAL A O 1
ATOM 744 N N . ASN A 1 91 ? 10.150 1.144 -19.311 1.00 89.44 91 ASN A N 1
ATOM 745 C CA . ASN A 1 91 ? 8.996 0.347 -19.744 1.00 89.44 91 ASN A CA 1
ATOM 746 C C . ASN A 1 91 ? 8.146 -0.152 -18.568 1.00 89.44 91 ASN A C 1
ATOM 748 O O . ASN A 1 91 ? 6.989 -0.541 -18.772 1.00 89.44 91 ASN A O 1
ATOM 752 N N . LYS A 1 92 ? 8.657 -0.071 -17.335 1.00 92.31 92 LYS A N 1
ATOM 753 C CA . LYS A 1 92 ? 7.936 -0.485 -16.131 1.00 92.31 92 LYS A CA 1
ATOM 754 C C . LYS A 1 92 ? 7.273 0.724 -15.477 1.00 92.31 92 LYS A C 1
ATOM 756 O O . LYS A 1 92 ? 7.926 1.714 -15.164 1.00 92.31 92 LYS A O 1
ATOM 761 N N . LEU A 1 93 ? 5.954 0.644 -15.321 1.00 89.88 93 LEU A N 1
ATOM 762 C CA . LEU A 1 93 ? 5.177 1.606 -14.552 1.00 89.88 93 LEU A CA 1
ATOM 763 C C . LEU A 1 93 ? 5.473 1.408 -13.061 1.00 89.88 93 LEU A C 1
ATOM 765 O O . LEU A 1 93 ? 5.406 0.285 -12.564 1.00 89.88 93 LEU A O 1
ATOM 769 N N . LEU A 1 94 ? 5.787 2.490 -12.361 1.00 90.75 94 LEU A N 1
ATOM 770 C CA . LEU A 1 94 ? 6.128 2.500 -10.945 1.00 90.75 94 LEU A CA 1
ATOM 771 C C . LEU A 1 94 ? 5.096 3.301 -10.159 1.00 90.75 94 LEU A C 1
ATOM 773 O O . LEU A 1 94 ? 4.575 4.312 -10.629 1.00 90.75 94 LEU A O 1
ATOM 777 N N . ILE A 1 95 ? 4.827 2.847 -8.941 1.00 90.50 95 ILE A N 1
ATOM 778 C CA . ILE A 1 95 ? 4.050 3.607 -7.967 1.00 90.50 95 ILE A CA 1
ATOM 779 C C . ILE A 1 95 ? 4.948 4.630 -7.273 1.00 90.50 95 ILE A C 1
ATOM 781 O O . ILE A 1 95 ? 6.146 4.414 -7.093 1.00 90.50 95 ILE A O 1
ATOM 785 N N . ASP A 1 96 ? 4.350 5.738 -6.866 1.00 89.56 96 ASP A N 1
ATOM 786 C CA . ASP A 1 96 ? 4.981 6.707 -5.988 1.00 89.56 96 ASP A CA 1
ATOM 787 C C . ASP A 1 96 ? 5.159 6.106 -4.580 1.00 89.56 96 ASP A C 1
ATOM 789 O O . ASP A 1 96 ? 4.159 5.735 -3.954 1.00 89.56 96 ASP A O 1
ATOM 793 N N . PRO A 1 97 ? 6.394 6.014 -4.049 1.00 89.69 97 PRO A N 1
ATOM 794 C CA . PRO A 1 97 ? 6.632 5.493 -2.704 1.00 89.69 97 PRO A CA 1
ATOM 795 C C . PRO A 1 97 ? 5.964 6.324 -1.595 1.00 89.69 97 PRO A C 1
ATOM 797 O O . PRO A 1 97 ? 5.713 5.787 -0.515 1.00 89.69 97 PRO A O 1
ATOM 800 N N . TYR A 1 98 ? 5.646 7.597 -1.855 1.00 90.25 98 TYR A N 1
ATOM 801 C CA . TYR A 1 98 ? 4.942 8.505 -0.941 1.00 90.25 98 TYR A CA 1
ATOM 802 C C . TYR A 1 98 ? 3.435 8.576 -1.190 1.00 90.25 98 TYR A C 1
ATOM 804 O O . TYR A 1 98 ? 2.734 9.355 -0.536 1.00 90.25 98 TYR A O 1
ATOM 812 N N . THR A 1 99 ? 2.905 7.755 -2.100 1.00 88.94 99 THR A N 1
ATOM 813 C CA . THR A 1 99 ? 1.475 7.774 -2.381 1.00 88.94 99 THR A CA 1
ATOM 814 C C . THR A 1 99 ? 0.658 7.448 -1.135 1.00 88.94 99 THR A C 1
ATOM 816 O O . THR A 1 99 ? 0.966 6.530 -0.369 1.00 88.94 99 THR A O 1
ATOM 819 N N . ARG A 1 100 ? -0.428 8.195 -0.947 1.00 89.25 100 ARG A N 1
ATOM 820 C CA . ARG A 1 100 ? -1.352 7.999 0.175 1.00 89.25 100 ARG A CA 1
ATOM 821 C C . ARG A 1 100 ? -2.585 7.182 -0.207 1.00 89.25 100 ARG A C 1
ATOM 823 O O . ARG A 1 100 ? -3.319 6.747 0.677 1.00 89.25 100 ARG A O 1
ATOM 830 N N . ALA A 1 101 ? -2.794 6.937 -1.501 1.00 88.81 101 ALA A N 1
ATOM 831 C CA . ALA A 1 101 ? -3.854 6.076 -2.003 1.00 88.81 101 ALA A CA 1
ATOM 832 C C . ALA A 1 101 ? -3.453 5.399 -3.320 1.00 88.81 101 ALA A C 1
ATOM 834 O O . ALA A 1 101 ? -2.839 6.007 -4.192 1.00 88.81 101 ALA A O 1
ATOM 835 N N . ILE A 1 102 ? -3.849 4.135 -3.471 1.00 88.06 102 ILE A N 1
ATOM 836 C CA . ILE A 1 102 ? -3.573 3.306 -4.648 1.00 88.06 102 ILE A CA 1
ATOM 837 C C . ILE A 1 102 ? -4.892 2.761 -5.198 1.00 88.06 102 ILE A C 1
ATOM 839 O O . ILE A 1 102 ? -5.682 2.197 -4.435 1.00 88.06 102 ILE A O 1
ATOM 843 N N . ILE A 1 103 ? -5.100 2.906 -6.513 1.00 84.81 103 ILE A N 1
ATOM 844 C CA . ILE A 1 103 ? -6.249 2.395 -7.274 1.00 84.81 103 ILE A CA 1
ATOM 845 C C . ILE A 1 103 ? -5.904 1.146 -8.072 1.00 84.81 103 ILE A C 1
ATOM 847 O O . ILE A 1 103 ? -4.855 1.055 -8.713 1.00 84.81 103 ILE A O 1
ATOM 851 N N . GLY A 1 104 ? -6.844 0.200 -8.050 1.00 82.25 104 GLY A N 1
ATOM 852 C CA . GLY A 1 104 ? -6.706 -1.110 -8.666 1.00 82.25 104 GLY A CA 1
ATOM 853 C C . GLY A 1 104 ? -5.937 -2.098 -7.792 1.00 82.25 104 GLY A C 1
ATOM 854 O O . GLY A 1 104 ? -5.497 -1.797 -6.679 1.00 82.25 104 GLY A O 1
ATOM 855 N N . THR A 1 105 ? -5.793 -3.307 -8.314 1.00 82.94 105 THR A N 1
ATOM 856 C CA . THR A 1 105 ? -4.984 -4.373 -7.723 1.00 82.94 105 THR A CA 1
ATOM 857 C C . THR A 1 105 ? -3.861 -4.743 -8.673 1.00 82.94 105 THR A C 1
ATOM 859 O O . THR A 1 105 ? -4.010 -4.608 -9.882 1.00 82.94 105 THR A O 1
ATOM 862 N N . LEU A 1 106 ? -2.746 -5.229 -8.128 1.00 88.50 106 LEU A N 1
ATOM 863 C CA . LEU A 1 106 ? -1.709 -5.846 -8.944 1.00 88.50 106 LEU A CA 1
ATOM 864 C C . LEU A 1 106 ? -2.270 -7.111 -9.600 1.00 88.50 106 LEU A C 1
ATOM 866 O O . LEU A 1 106 ? -2.711 -8.029 -8.902 1.00 88.50 106 LEU A O 1
ATOM 870 N N . GLU A 1 107 ? -2.214 -7.158 -10.921 1.00 90.69 107 GLU A N 1
ATOM 871 C CA . GLU A 1 107 ? -2.496 -8.356 -11.702 1.00 90.69 107 GLU A CA 1
ATOM 872 C C . GLU A 1 107 ? -1.165 -8.966 -12.122 1.00 90.69 107 GLU A C 1
ATOM 874 O O . GLU A 1 107 ? -0.321 -8.283 -12.685 1.00 90.69 107 GLU A O 1
ATOM 879 N N . TRP A 1 108 ? -0.915 -10.230 -11.788 1.00 93.75 108 TRP A N 1
ATOM 880 C CA . TRP A 1 108 ? 0.379 -10.829 -12.100 1.00 93.75 108 TRP A CA 1
ATOM 881 C C . TRP A 1 108 ? 0.502 -11.110 -13.593 1.00 93.75 108 TRP A C 1
ATOM 883 O O . TRP A 1 108 ? -0.241 -11.920 -14.135 1.00 93.75 108 TRP A O 1
ATOM 893 N N . ASP A 1 109 ? 1.487 -10.468 -14.211 1.00 94.56 109 ASP A N 1
ATOM 894 C CA . ASP A 1 109 ? 1.875 -10.662 -15.601 1.00 94.56 109 ASP A CA 1
ATOM 895 C C . ASP A 1 109 ? 3.401 -10.563 -15.737 1.00 94.56 109 ASP A C 1
ATOM 897 O O . ASP A 1 109 ? 4.080 -9.900 -14.943 1.00 94.56 109 ASP A O 1
ATOM 901 N N . ASP A 1 110 ? 3.961 -11.222 -16.745 1.00 94.88 110 ASP A N 1
ATOM 902 C CA . ASP A 1 110 ? 5.412 -11.284 -16.949 1.00 94.88 110 ASP A CA 1
ATOM 903 C C . ASP A 1 110 ? 6.002 -9.926 -17.355 1.00 94.88 110 ASP A C 1
ATOM 905 O O . ASP A 1 110 ? 7.171 -9.641 -17.078 1.00 94.88 110 ASP A O 1
ATOM 909 N N . SER A 1 111 ? 5.188 -9.035 -17.931 1.00 93.75 111 SER A N 1
ATOM 910 C CA . SER A 1 111 ? 5.583 -7.657 -18.242 1.00 93.75 111 SER A CA 1
ATOM 911 C C . SER A 1 111 ? 5.953 -6.838 -17.006 1.00 93.75 111 SER A C 1
ATOM 913 O O . SER A 1 111 ? 6.695 -5.860 -17.139 1.00 93.75 111 SER A O 1
ATOM 915 N N . LEU A 1 112 ? 5.506 -7.232 -15.807 1.00 94.38 112 LEU A N 1
ATOM 916 C CA . LEU A 1 112 ? 5.873 -6.582 -14.546 1.00 94.38 112 LEU A CA 1
ATOM 917 C C . LEU A 1 112 ? 7.373 -6.699 -14.234 1.00 94.38 112 LEU A C 1
ATOM 919 O O . LEU A 1 112 ? 7.913 -5.894 -13.475 1.00 94.38 112 LEU A O 1
ATOM 923 N N . PHE A 1 113 ? 8.066 -7.675 -14.824 1.00 95.25 113 PHE A N 1
ATOM 924 C CA . PHE A 1 113 ? 9.480 -7.913 -14.567 1.00 95.25 113 PHE A CA 1
ATOM 925 C C . PHE A 1 113 ? 10.369 -7.063 -15.479 1.00 95.25 113 PHE A C 1
ATOM 927 O O . PHE A 1 113 ? 10.138 -6.920 -16.679 1.00 95.25 113 PHE A O 1
ATOM 934 N N . GLY A 1 114 ? 11.439 -6.506 -14.900 1.00 94.44 114 GLY A N 1
ATOM 935 C CA . GLY A 1 114 ? 12.473 -5.736 -15.608 1.00 94.44 114 GLY A CA 1
ATOM 936 C C . GLY A 1 114 ? 13.319 -6.550 -16.595 1.00 94.44 114 GLY A C 1
ATOM 937 O O . GLY A 1 114 ? 14.112 -5.961 -17.329 1.00 94.44 114 GLY A O 1
ATOM 938 N N . TYR A 1 115 ? 13.139 -7.870 -16.605 1.00 94.38 115 TYR A N 1
ATOM 939 C CA . TYR A 1 115 ? 13.875 -8.869 -17.372 1.00 94.38 115 TYR A CA 1
ATOM 940 C C . TYR A 1 115 ? 12.924 -9.982 -17.853 1.00 94.38 115 TYR A C 1
ATOM 942 O O . TYR A 1 115 ? 11.739 -9.968 -17.515 1.00 94.38 115 TYR A O 1
ATOM 950 N N . ASP A 1 116 ? 13.404 -10.910 -18.680 1.00 90.56 116 ASP A N 1
ATOM 951 C CA . ASP A 1 116 ? 12.612 -12.056 -19.150 1.00 90.56 116 ASP A CA 1
ATOM 952 C C . ASP A 1 116 ? 12.686 -13.213 -18.140 1.00 90.56 116 ASP A C 1
ATOM 954 O O . ASP A 1 116 ? 13.761 -13.751 -17.868 1.00 90.56 116 ASP A O 1
ATOM 958 N N . ILE A 1 117 ? 11.548 -13.593 -17.557 1.00 90.12 117 ILE A N 1
ATOM 959 C CA . ILE A 1 117 ? 11.501 -14.634 -16.523 1.00 90.12 117 ILE A CA 1
ATOM 960 C C . ILE A 1 117 ? 11.599 -16.059 -17.083 1.00 90.12 117 ILE A C 1
ATOM 962 O O . ILE A 1 117 ? 12.004 -16.959 -16.332 1.00 90.12 117 ILE A O 1
ATOM 966 N N . HIS A 1 118 ? 11.244 -16.244 -18.362 1.00 88.94 118 HIS A N 1
ATOM 967 C CA . HIS A 1 118 ? 11.198 -17.539 -19.060 1.00 88.94 118 HIS A CA 1
ATOM 968 C C . HIS A 1 118 ? 12.525 -17.903 -19.707 1.00 88.94 118 HIS A C 1
ATOM 970 O O . HIS A 1 1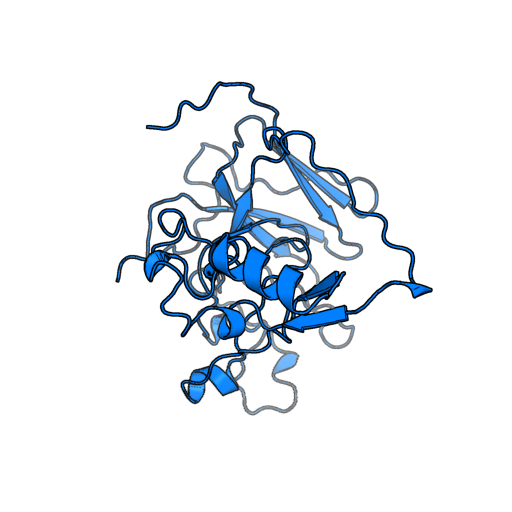18 ? 12.752 -19.053 -20.092 1.00 88.94 118 HIS A O 1
ATOM 976 N N . ASP A 1 119 ? 13.431 -16.937 -19.795 1.00 87.81 119 ASP A N 1
ATOM 977 C CA . ASP A 1 119 ? 14.790 -17.192 -20.214 1.00 87.81 119 ASP A CA 1
A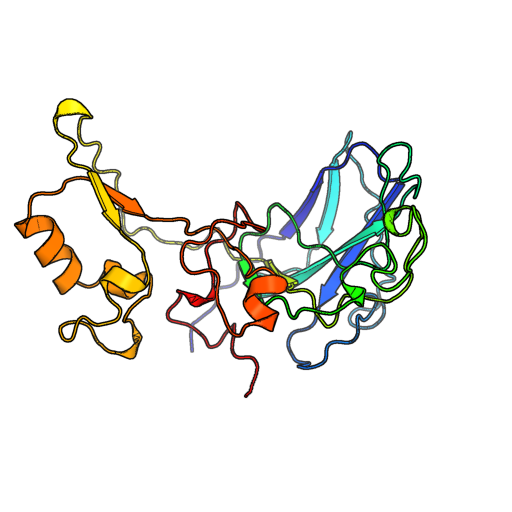TOM 978 C C . ASP A 1 119 ? 15.471 -18.184 -19.259 1.00 87.81 119 ASP A C 1
ATOM 980 O O . ASP A 1 119 ? 15.591 -17.966 -18.051 1.00 87.81 119 ASP A O 1
ATOM 984 N N . SER A 1 120 ? 15.910 -19.303 -19.828 1.00 85.25 120 SER A N 1
ATOM 985 C CA . SER A 1 120 ? 16.549 -20.403 -19.103 1.00 85.25 120 SER A CA 1
ATOM 986 C C . SER A 1 120 ? 18.054 -20.193 -18.897 1.00 85.25 120 SER A C 1
ATOM 988 O O . SER A 1 120 ? 18.708 -21.026 -18.271 1.00 85.25 120 SER A O 1
ATOM 990 N N . SER A 1 121 ? 18.630 -19.108 -19.425 1.00 87.56 121 SER A N 1
ATOM 991 C CA . SER A 1 121 ? 20.056 -18.820 -19.272 1.00 87.56 121 SER A CA 1
ATOM 992 C C . SER A 1 121 ? 20.424 -18.379 -17.848 1.00 87.56 121 SER A C 1
ATOM 994 O O . SER A 1 121 ? 19.672 -17.684 -17.157 1.00 87.56 121 SER A O 1
ATOM 996 N N . SER A 1 122 ? 21.620 -18.769 -17.394 1.00 79.81 122 SER A N 1
ATOM 997 C CA . SER A 1 122 ? 22.212 -18.242 -16.162 1.00 79.81 122 SER A CA 1
ATOM 998 C C . SER A 1 122 ? 22.533 -16.758 -16.367 1.00 79.81 122 SER A C 1
ATOM 1000 O O . SER A 1 122 ? 23.445 -16.430 -17.124 1.00 79.81 122 SER A O 1
ATOM 1002 N N . GLY A 1 123 ? 21.768 -15.866 -15.735 1.00 85.12 123 GLY A N 1
ATOM 1003 C CA . GLY A 1 123 ? 21.869 -14.413 -15.934 1.00 85.12 123 GLY A CA 1
ATOM 1004 C C . GLY A 1 123 ? 20.649 -13.777 -16.601 1.00 85.12 123 GLY A C 1
ATOM 1005 O O . GLY A 1 123 ? 20.745 -12.661 -17.106 1.00 85.12 123 GLY A O 1
ATOM 1006 N N . LYS A 1 124 ? 19.494 -14.452 -16.603 1.00 89.81 124 LYS A N 1
ATOM 1007 C CA . LYS A 1 124 ? 18.233 -13.879 -17.094 1.00 89.81 124 LYS A CA 1
ATOM 1008 C C . LYS A 1 124 ? 17.898 -12.511 -16.494 1.00 89.81 124 LYS A C 1
ATOM 1010 O O . LYS A 1 124 ? 17.414 -11.640 -17.205 1.00 89.81 124 LYS A O 1
ATOM 1015 N N . ASP A 1 125 ? 18.227 -12.276 -15.224 1.00 91.62 125 ASP A N 1
ATOM 1016 C CA . ASP A 1 125 ? 18.002 -11.001 -14.537 1.00 91.62 125 ASP A CA 1
ATOM 1017 C C . ASP A 1 125 ? 18.943 -9.873 -14.993 1.00 91.62 125 ASP A C 1
ATOM 1019 O O . ASP A 1 125 ? 18.731 -8.718 -14.619 1.00 91.62 125 ASP A O 1
ATOM 1023 N N . LEU A 1 126 ? 19.963 -10.188 -15.797 1.00 92.75 126 LEU A N 1
ATOM 1024 C CA . LEU A 1 126 ? 20.858 -9.215 -16.425 1.00 92.75 126 LEU A CA 1
ATOM 1025 C C . LEU A 1 126 ? 20.289 -8.667 -17.743 1.00 92.75 126 LEU A C 1
ATOM 1027 O O . LEU A 1 126 ? 20.825 -7.701 -18.286 1.00 92.75 126 LEU A O 1
ATOM 1031 N N . LYS A 1 127 ? 19.235 -9.287 -18.287 1.00 92.12 127 LYS A N 1
ATOM 1032 C CA . LYS A 1 127 ? 18.652 -8.910 -19.578 1.00 92.12 127 LYS A CA 1
ATOM 1033 C C . LYS A 1 127 ? 17.573 -7.849 -19.419 1.00 92.12 127 LYS A C 1
ATOM 1035 O O . LYS A 1 127 ? 16.757 -7.895 -18.506 1.00 92.12 127 LYS A O 1
ATOM 1040 N N . PHE A 1 128 ? 17.528 -6.923 -20.370 1.00 94.25 128 PHE A N 1
ATOM 1041 C CA . PHE A 1 128 ? 16.549 -5.844 -20.387 1.00 94.25 128 PHE A CA 1
ATOM 1042 C C . PHE A 1 128 ? 15.237 -6.281 -21.050 1.00 94.25 128 PHE A C 1
ATOM 1044 O O . PHE A 1 128 ? 15.235 -6.713 -22.201 1.00 94.25 128 PHE A O 1
ATOM 1051 N N . ASN A 1 129 ? 14.113 -6.129 -20.348 1.00 94.69 129 ASN A N 1
ATOM 1052 C CA . ASN A 1 129 ? 12.776 -6.384 -20.890 1.00 94.69 129 ASN A CA 1
ATOM 1053 C C . ASN A 1 129 ? 12.075 -5.066 -21.266 1.00 94.69 129 ASN A C 1
ATOM 1055 O O . ASN A 1 129 ? 11.903 -4.183 -20.422 1.00 94.69 129 ASN A O 1
ATOM 1059 N N . THR A 1 130 ? 11.632 -4.956 -22.521 1.00 94.75 130 THR A N 1
ATOM 1060 C CA . THR A 1 130 ? 10.998 -3.757 -23.098 1.00 94.75 130 THR A CA 1
ATOM 1061 C C . THR A 1 130 ? 9.466 -3.759 -23.046 1.00 94.75 130 THR A C 1
ATOM 1063 O O . THR A 1 130 ? 8.839 -2.772 -23.423 1.00 94.75 130 THR A O 1
ATOM 1066 N N . VAL A 1 131 ? 8.835 -4.838 -22.578 1.00 94.00 131 VAL A N 1
ATOM 1067 C CA . VAL A 1 131 ? 7.371 -4.972 -22.541 1.00 94.00 131 VAL A CA 1
ATOM 1068 C C . VAL A 1 131 ? 6.776 -4.013 -21.511 1.00 94.00 131 VAL A C 1
ATOM 1070 O O . VAL A 1 131 ? 7.290 -3.873 -20.398 1.00 94.00 131 VAL A O 1
ATOM 1073 N N . ASN A 1 132 ? 5.683 -3.345 -21.872 1.00 89.44 132 ASN A N 1
ATOM 1074 C CA . ASN A 1 132 ? 5.048 -2.350 -21.022 1.00 89.44 132 ASN A CA 1
ATOM 1075 C C . ASN A 1 132 ? 4.192 -2.989 -19.916 1.00 89.44 132 ASN A C 1
ATOM 1077 O O . ASN A 1 132 ? 3.325 -3.802 -20.215 1.00 89.44 132 ASN A O 1
ATOM 1081 N N . SER A 1 133 ? 4.389 -2.575 -18.661 1.00 91.75 133 SER A N 1
ATOM 1082 C CA . SER A 1 133 ? 3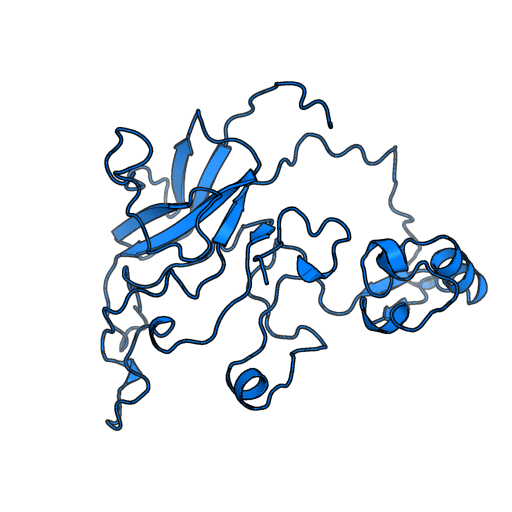.701 -3.159 -17.497 1.00 91.75 133 SER A CA 1
ATOM 1083 C C . SER A 1 133 ? 2.416 -2.442 -17.050 1.00 91.75 133 SER A C 1
ATOM 1085 O O . SER A 1 133 ? 1.771 -2.855 -16.086 1.00 91.75 133 SER A O 1
ATOM 1087 N N . ALA A 1 134 ? 2.033 -1.338 -17.697 1.00 87.38 134 ALA A N 1
ATOM 1088 C CA . ALA A 1 134 ? 1.021 -0.422 -17.156 1.00 87.38 134 ALA A CA 1
ATOM 1089 C C . ALA A 1 134 ? -0.392 -1.002 -17.020 1.00 87.38 134 ALA A C 1
ATOM 1091 O O . ALA A 1 134 ? -1.148 -0.556 -16.152 1.00 87.38 134 ALA A O 1
ATOM 1092 N N . ALA A 1 135 ? -0.753 -1.971 -17.865 1.00 87.31 135 ALA A N 1
ATOM 1093 C CA . ALA A 1 135 ? -2.053 -2.631 -17.788 1.00 87.31 135 ALA A CA 1
ATOM 1094 C C . ALA A 1 135 ? -2.235 -3.342 -16.435 1.00 87.31 135 ALA A C 1
ATOM 1096 O O . ALA A 1 135 ? -3.305 -3.266 -15.844 1.00 87.31 135 ALA A O 1
ATOM 1097 N N . PHE A 1 136 ? -1.151 -3.909 -15.906 1.00 90.56 136 PHE A N 1
ATOM 1098 C CA . PHE A 1 136 ? -1.154 -4.831 -14.771 1.00 90.56 136 PHE A CA 1
ATOM 1099 C C . PHE A 1 136 ? -0.724 -4.194 -13.441 1.00 90.56 136 PHE A C 1
ATOM 1101 O O . PHE A 1 136 ? -0.939 -4.753 -12.364 1.00 90.56 136 PHE A O 1
ATOM 1108 N N . MET A 1 137 ? -0.113 -3.007 -13.499 1.00 89.44 137 MET A N 1
ATOM 1109 C CA . MET A 1 137 ? 0.281 -2.244 -12.315 1.00 89.44 137 MET A CA 1
ATOM 1110 C C . MET A 1 137 ? -0.883 -1.418 -11.755 1.00 89.44 137 MET A C 1
ATOM 1112 O O . MET A 1 137 ? -1.585 -0.758 -12.531 1.00 89.44 137 MET A O 1
ATOM 1116 N N . PRO A 1 138 ? -1.072 -1.367 -10.424 1.00 90.56 138 PRO A N 1
ATOM 1117 C CA . PRO A 1 138 ? -1.969 -0.397 -9.816 1.00 90.56 138 PRO A CA 1
ATOM 1118 C C . PRO A 1 138 ? -1.400 1.023 -9.959 1.00 90.56 138 PRO A C 1
ATOM 1120 O O . PRO A 1 138 ? -0.218 1.213 -10.260 1.00 90.56 138 PRO A O 1
ATOM 1123 N N . LYS A 1 139 ? -2.255 2.029 -9.771 1.00 86.44 139 LYS A N 1
ATOM 1124 C CA . LYS A 1 139 ? -1.905 3.438 -9.986 1.00 86.44 139 LYS A CA 1
ATOM 1125 C C . LYS A 1 139 ? -2.065 4.234 -8.695 1.00 86.44 139 LYS A C 1
ATOM 1127 O O . LYS A 1 139 ? -2.832 3.852 -7.817 1.00 86.44 139 LYS A O 1
ATOM 1132 N N . CYS A 1 140 ? -1.343 5.334 -8.568 1.00 88.06 140 CYS A N 1
ATOM 1133 C CA . CYS A 1 140 ? -1.431 6.240 -7.431 1.00 88.06 140 CYS A CA 1
ATOM 1134 C C . CYS A 1 140 ? -2.589 7.217 -7.615 1.00 88.06 140 CYS A C 1
ATOM 1136 O O . CYS A 1 140 ? -2.954 7.548 -8.741 1.00 88.06 140 CYS A O 1
ATOM 1138 N N . VAL A 1 141 ? -3.158 7.691 -6.512 1.00 86.00 141 VAL A N 1
ATOM 1139 C CA . VAL A 1 141 ? -4.240 8.679 -6.518 1.00 86.00 141 VAL A CA 1
ATOM 1140 C C . VAL A 1 141 ? -3.854 9.820 -5.599 1.00 86.00 141 VAL A C 1
ATOM 1142 O O . VAL A 1 141 ? -3.426 9.587 -4.464 1.00 86.00 141 VAL A O 1
ATOM 1145 N N . VAL A 1 142 ? -4.012 11.055 -6.066 1.00 83.81 142 VAL A N 1
ATOM 1146 C CA . VAL A 1 142 ? -3.872 12.197 -5.165 1.00 83.81 142 VAL A CA 1
ATOM 1147 C C . VAL A 1 142 ? -5.083 12.270 -4.257 1.00 83.81 142 VAL A C 1
ATOM 1149 O O . VAL A 1 142 ? -6.220 12.215 -4.718 1.00 83.81 142 VAL A O 1
ATOM 1152 N N . ILE A 1 143 ? -4.841 12.415 -2.961 1.00 83.69 143 ILE A N 1
ATOM 1153 C CA . ILE A 1 143 ? -5.900 12.597 -1.977 1.00 83.69 143 ILE A CA 1
ATOM 1154 C C . ILE A 1 143 ? -5.876 14.004 -1.407 1.00 83.69 143 ILE A C 1
ATOM 1156 O O . ILE A 1 143 ? -4.819 14.615 -1.257 1.00 83.69 143 ILE A O 1
ATOM 1160 N N . ASP A 1 144 ? -7.058 14.479 -1.042 1.00 81.69 144 ASP A N 1
ATOM 1161 C CA . ASP A 1 144 ? -7.217 15.704 -0.280 1.00 81.69 144 ASP A CA 1
ATOM 1162 C C . ASP A 1 144 ? -6.783 15.462 1.174 1.00 81.69 144 ASP A C 1
ATOM 1164 O O . ASP A 1 144 ? -7.346 14.622 1.880 1.00 81.69 144 ASP A O 1
ATOM 1168 N N . SER A 1 145 ? -5.745 16.174 1.615 1.00 69.88 145 SER A N 1
ATOM 1169 C CA . SER A 1 145 ? -5.287 16.150 3.013 1.00 69.88 145 SER A CA 1
ATOM 1170 C C . SER A 1 145 ? -5.969 17.190 3.887 1.00 69.88 145 SER A C 1
ATOM 1172 O O . SER A 1 145 ? -5.962 17.033 5.106 1.00 69.88 145 SER A O 1
ATOM 1174 N N . GLY A 1 146 ? -6.422 18.293 3.291 1.00 68.38 146 GLY A N 1
ATOM 1175 C CA . GLY A 1 146 ? -6.668 19.545 4.005 1.00 68.38 146 GLY A CA 1
ATOM 1176 C C . GLY A 1 146 ? -8.010 19.575 4.723 1.00 68.38 146 GLY A C 1
ATOM 1177 O O . GLY A 1 146 ? -8.161 20.273 5.722 1.00 68.38 146 GLY A O 1
ATOM 1178 N N . ASN A 1 147 ? -8.974 18.782 4.254 1.00 69.31 147 ASN A N 1
ATOM 1179 C CA . ASN A 1 147 ? -10.372 18.895 4.672 1.00 69.31 147 ASN A CA 1
ATOM 1180 C C . ASN A 1 147 ? -10.839 17.830 5.683 1.00 69.31 147 ASN A C 1
ATOM 1182 O O . ASN A 1 147 ? -12.041 17.702 5.930 1.00 69.31 147 ASN A O 1
ATOM 1186 N N . PHE A 1 148 ? -9.932 17.060 6.294 1.00 79.19 148 PHE A N 1
ATOM 1187 C CA . PHE A 1 148 ? -10.326 16.093 7.324 1.00 79.19 148 PHE A CA 1
ATOM 1188 C C . PHE A 1 148 ? -10.606 16.786 8.668 1.00 79.19 148 PHE A C 1
ATOM 1190 O O . PHE A 1 148 ? -9.694 17.266 9.339 1.00 79.19 148 PHE A O 1
ATOM 1197 N N . ASN A 1 149 ? -11.873 16.800 9.087 1.00 80.00 149 ASN A N 1
ATOM 1198 C CA . ASN A 1 149 ? -12.273 17.265 10.413 1.00 80.00 149 ASN A CA 1
ATOM 1199 C C . ASN A 1 149 ? -12.244 16.099 11.412 1.00 80.00 149 ASN A C 1
ATOM 1201 O O . ASN A 1 149 ? -13.115 15.230 11.375 1.00 80.00 149 ASN A O 1
ATOM 1205 N N . SER A 1 150 ? -11.276 16.104 12.330 1.00 77.88 150 SER A N 1
ATOM 1206 C CA . SER A 1 150 ? -11.156 15.087 13.385 1.00 77.88 150 SER A CA 1
ATOM 1207 C C . SER A 1 150 ? -12.226 15.192 14.477 1.00 77.88 150 SER A C 1
ATOM 1209 O O . SER A 1 150 ? -12.290 14.333 15.351 1.00 77.88 150 SER A O 1
ATOM 1211 N N . GLY A 1 151 ? -13.049 16.246 14.478 1.00 82.38 151 GLY A N 1
ATOM 1212 C CA . GLY A 1 151 ? -14.086 16.454 15.490 1.00 82.38 151 GLY A CA 1
ATOM 1213 C C . GLY A 1 151 ? -13.542 16.718 16.898 1.00 82.38 151 GLY A C 1
ATOM 1214 O O . GLY A 1 151 ? -14.284 16.564 17.863 1.00 82.38 151 GLY A O 1
ATOM 1215 N N . GLY A 1 152 ? -12.266 17.105 17.023 1.00 84.88 152 GLY A N 1
ATOM 1216 C CA . GLY A 1 152 ? -11.610 17.327 18.316 1.00 84.88 152 GLY A CA 1
ATOM 1217 C C . GLY A 1 152 ? -11.049 16.062 18.970 1.00 84.88 152 GLY A C 1
ATOM 1218 O O . GLY A 1 152 ? -10.836 16.067 20.179 1.00 84.88 152 GLY A O 1
ATOM 1219 N N . ASP A 1 153 ? -10.822 14.993 18.198 1.00 90.00 153 ASP A N 1
ATOM 1220 C CA . ASP A 1 153 ? -10.132 13.786 18.668 1.00 90.00 153 ASP A CA 1
ATOM 1221 C C . ASP A 1 153 ? -8.769 14.118 19.306 1.00 90.00 153 ASP A C 1
ATOM 1223 O O . ASP A 1 153 ? -8.002 14.932 18.780 1.00 90.00 153 ASP A O 1
ATOM 1227 N N . ILE A 1 154 ? -8.482 13.491 20.450 1.00 91.75 154 ILE A N 1
ATOM 1228 C CA . ILE A 1 154 ? -7.244 13.674 21.214 1.00 91.75 154 ILE A CA 1
ATOM 1229 C C . ILE A 1 154 ? -6.633 12.314 21.571 1.00 91.75 154 ILE A C 1
ATOM 1231 O O . ILE A 1 154 ? -7.365 11.373 21.885 1.00 91.75 154 ILE A O 1
ATOM 1235 N N . PRO A 1 155 ? -5.293 12.192 21.575 1.00 93.25 155 PRO A N 1
ATOM 1236 C CA . PRO A 1 155 ? -4.637 10.939 21.919 1.00 93.25 155 PRO A CA 1
ATOM 1237 C C . PRO A 1 155 ? -4.945 10.540 23.377 1.00 93.25 155 PRO A C 1
ATOM 1239 O O . PRO A 1 155 ? -4.776 11.370 24.275 1.00 93.25 155 PRO A O 1
ATOM 1242 N N . PRO A 1 156 ? -5.331 9.275 23.645 1.00 92.88 156 PRO A N 1
ATOM 1243 C CA . PRO A 1 156 ? -5.636 8.808 25.001 1.00 92.88 156 PRO A CA 1
ATOM 1244 C C . PRO A 1 156 ? -4.466 8.891 25.993 1.00 92.88 156 PRO A C 1
ATOM 1246 O O . PRO A 1 156 ? -4.700 8.986 27.192 1.00 92.88 156 PRO A O 1
ATOM 1249 N N . ASN A 1 157 ? -3.216 8.857 25.507 1.00 95.19 157 ASN A N 1
ATOM 1250 C CA . ASN A 1 157 ? -1.988 8.969 26.309 1.00 95.19 157 ASN A CA 1
ATOM 1251 C C . ASN A 1 157 ? -1.924 8.024 27.528 1.00 95.19 157 ASN A C 1
ATOM 1253 O O . ASN A 1 157 ? -1.388 8.391 28.573 1.00 95.19 157 ASN A O 1
ATOM 1257 N N . THR A 1 158 ? -2.455 6.802 27.402 1.00 96.62 158 THR A N 1
ATOM 1258 C CA . THR A 1 158 ? -2.380 5.782 28.456 1.00 96.62 158 THR A CA 1
ATOM 1259 C C . THR A 1 158 ? -0.914 5.486 28.807 1.00 96.62 158 THR A C 1
ATOM 1261 O O . THR A 1 158 ? -0.130 5.178 27.905 1.00 96.62 158 THR A O 1
ATOM 1264 N N . PRO A 1 159 ? -0.509 5.567 30.089 1.00 97.62 159 PRO A N 1
ATOM 1265 C CA . PRO A 1 159 ? 0.843 5.218 30.505 1.00 97.62 159 PRO A CA 1
ATOM 1266 C C . PRO A 1 159 ? 1.204 3.781 30.121 1.00 97.62 159 PRO A C 1
ATOM 1268 O O . PRO A 1 159 ? 0.387 2.867 30.224 1.00 97.62 159 PRO A O 1
ATOM 1271 N N . PHE A 1 160 ? 2.461 3.545 29.736 1.00 96.69 160 PHE A N 1
ATOM 1272 C CA . PHE A 1 160 ? 2.883 2.223 29.256 1.00 96.69 160 PHE A CA 1
ATOM 1273 C C . PHE A 1 160 ? 2.678 1.107 30.298 1.00 96.69 160 PHE A C 1
ATOM 1275 O O . PHE A 1 160 ? 2.300 -0.004 29.952 1.00 96.69 160 PHE A O 1
ATOM 1282 N N . HIS A 1 161 ? 2.849 1.412 31.587 1.00 96.75 161 HIS A N 1
ATOM 1283 C CA . HIS A 1 161 ? 2.634 0.453 32.677 1.00 96.75 161 HIS A CA 1
ATOM 1284 C C . HIS A 1 161 ? 1.151 0.118 32.934 1.00 96.75 161 HIS A C 1
ATOM 1286 O O . HIS A 1 161 ? 0.862 -0.869 33.602 1.00 96.75 161 HIS A O 1
ATOM 1292 N N . GLU A 1 162 ? 0.224 0.914 32.396 1.00 97.06 162 GLU A N 1
ATOM 1293 C CA . GLU A 1 162 ? -1.226 0.667 32.398 1.00 97.06 162 GLU A CA 1
ATOM 1294 C C . GLU A 1 162 ? -1.701 0.106 31.043 1.00 97.06 162 GLU A C 1
ATOM 1296 O O . GLU A 1 162 ? -2.895 -0.095 30.812 1.00 97.06 162 GLU A O 1
ATOM 1301 N N . THR A 1 163 ? -0.775 -0.113 30.103 1.00 97.94 163 THR A N 1
ATOM 1302 C CA . THR A 1 163 ? -1.117 -0.519 28.743 1.00 97.94 163 THR A CA 1
ATOM 1303 C C . THR A 1 163 ? -1.351 -2.025 28.658 1.00 97.94 163 THR A C 1
ATOM 1305 O O . THR A 1 163 ? -0.483 -2.828 28.989 1.00 97.94 163 THR A O 1
ATOM 1308 N N . ILE A 1 164 ? -2.521 -2.404 28.147 1.00 97.81 164 ILE A N 1
ATOM 1309 C CA . ILE A 1 164 ? -2.895 -3.772 27.803 1.00 97.81 164 ILE A CA 1
ATOM 1310 C C . ILE A 1 164 ? -3.143 -3.785 26.298 1.00 97.81 164 ILE A C 1
ATOM 1312 O O . ILE A 1 164 ? -4.144 -3.241 25.818 1.00 97.81 164 ILE A O 1
ATOM 1316 N N . ILE A 1 165 ? -2.196 -4.377 25.571 1.00 98.06 165 ILE A N 1
ATOM 1317 C CA . ILE A 1 165 ? -2.204 -4.453 24.111 1.00 98.06 165 ILE A CA 1
ATOM 1318 C C . ILE A 1 165 ? -3.053 -5.643 23.662 1.00 98.06 165 ILE A C 1
ATOM 1320 O O . ILE A 1 165 ? -2.895 -6.758 24.161 1.00 98.06 165 ILE A O 1
ATOM 1324 N N . TYR A 1 166 ? -3.928 -5.403 22.690 1.00 98.00 166 TYR A N 1
ATOM 1325 C CA . TYR A 1 166 ? -4.709 -6.430 22.016 1.00 98.00 166 TYR A CA 1
ATOM 1326 C C . TYR A 1 166 ? -4.391 -6.434 20.520 1.00 98.00 166 TYR A C 1
ATOM 1328 O O . TYR A 1 166 ? -4.866 -5.570 19.777 1.00 98.00 166 TYR A O 1
ATOM 1336 N N . GLU A 1 167 ? -3.581 -7.400 20.085 1.00 97.88 167 GLU A N 1
ATOM 1337 C CA . GLU A 1 167 ? -3.292 -7.608 18.666 1.00 97.88 167 GLU A CA 1
ATOM 1338 C C . GLU A 1 167 ? -4.530 -8.169 17.954 1.00 97.88 167 GLU A C 1
ATOM 1340 O O . GLU A 1 167 ? -5.136 -9.148 18.401 1.00 97.88 167 GLU A O 1
ATOM 1345 N N . LEU A 1 168 ? -4.916 -7.565 16.827 1.00 95.69 168 LEU A N 1
ATOM 1346 C CA . LEU A 1 168 ? -5.988 -8.100 15.997 1.00 95.69 168 LEU A CA 1
ATOM 1347 C C . LEU A 1 168 ? -5.744 -7.928 14.501 1.00 95.69 168 LEU A C 1
ATOM 1349 O O . LEU A 1 168 ? -5.173 -6.951 14.012 1.00 95.69 168 LEU A O 1
ATOM 1353 N N . HIS A 1 169 ? -6.284 -8.882 13.745 1.00 95.25 169 HIS A N 1
ATOM 1354 C CA . HIS A 1 169 ? -6.366 -8.785 12.299 1.00 95.25 169 HIS A CA 1
ATOM 1355 C C . HIS A 1 169 ? -7.613 -8.003 11.887 1.00 95.25 169 HIS A C 1
ATOM 1357 O O . HIS A 1 169 ? -8.740 -8.434 12.154 1.00 95.25 169 HIS A O 1
ATOM 1363 N N . LEU A 1 170 ? -7.432 -6.936 11.103 1.00 92.12 170 LEU A N 1
ATOM 1364 C CA . LEU A 1 170 ? -8.516 -6.015 10.766 1.00 92.12 170 LEU A CA 1
ATOM 1365 C C . LEU A 1 170 ? -9.745 -6.695 10.148 1.00 92.12 170 LEU A C 1
ATOM 1367 O O . LEU A 1 170 ? -10.875 -6.526 10.609 1.00 92.12 170 LEU A O 1
ATOM 1371 N N . LYS A 1 171 ? -9.513 -7.517 9.117 1.00 92.31 171 LYS A N 1
ATOM 1372 C CA . LYS A 1 171 ? -10.571 -8.300 8.466 1.00 92.31 171 LYS A CA 1
ATOM 1373 C C . LYS A 1 171 ? -11.170 -9.353 9.404 1.00 92.31 171 LYS A C 1
ATOM 1375 O O . LYS A 1 171 ? -12.376 -9.343 9.637 1.00 92.31 171 LYS A O 1
ATOM 1380 N N . GLY A 1 172 ? -10.348 -10.270 9.919 1.00 94.88 172 GLY A N 1
ATOM 1381 C CA . GLY A 1 172 ? -10.805 -11.421 10.701 1.00 94.88 172 GLY A CA 1
ATOM 1382 C C . GLY A 1 172 ? -11.640 -11.061 11.920 1.00 94.88 172 GLY A C 1
ATOM 1383 O O . GLY A 1 172 ? -12.655 -11.709 12.158 1.00 94.88 172 GLY A O 1
ATOM 1384 N N . PHE A 1 173 ? -11.268 -9.994 12.629 1.00 96.25 173 PHE A N 1
ATOM 1385 C CA . PHE A 1 173 ? -11.894 -9.629 13.898 1.00 96.25 173 PHE A CA 1
ATOM 1386 C C . PHE A 1 173 ? -13.404 -9.383 13.790 1.00 96.25 173 PHE A C 1
ATOM 1388 O O . PHE A 1 173 ? -14.168 -9.731 14.686 1.00 96.25 173 PHE A O 1
ATOM 1395 N N . THR A 1 174 ? -13.859 -8.821 12.667 1.00 96.12 174 THR A N 1
ATOM 1396 C CA . THR A 1 174 ? -15.271 -8.454 12.480 1.00 96.12 174 THR A CA 1
ATOM 1397 C C . THR A 1 174 ? -15.961 -9.217 11.354 1.00 96.12 174 THR A C 1
ATOM 1399 O O . THR A 1 174 ? -17.177 -9.102 11.207 1.00 96.12 174 THR A O 1
ATOM 1402 N N . LYS A 1 175 ? -15.238 -10.034 10.569 1.00 94.88 175 LYS A N 1
ATOM 1403 C CA . LYS A 1 175 ? -15.786 -10.658 9.351 1.00 94.88 175 LYS A CA 1
ATOM 1404 C C . LYS A 1 175 ? -17.001 -11.556 9.606 1.00 94.88 175 LYS A C 1
ATOM 1406 O O . LYS A 1 175 ? -17.923 -11.553 8.795 1.00 94.88 175 LYS A O 1
ATOM 1411 N N . LEU A 1 176 ? -16.999 -12.304 10.708 1.00 96.12 176 LEU A N 1
ATOM 1412 C CA . LEU A 1 176 ? -18.071 -13.242 11.077 1.00 96.12 176 LEU A CA 1
ATOM 1413 C C . LEU A 1 176 ? -18.989 -12.704 12.187 1.00 96.12 176 LEU A C 1
ATOM 1415 O O . LEU A 1 176 ? -19.870 -13.416 12.665 1.00 96.12 176 LEU A O 1
ATOM 1419 N N . ASN A 1 177 ? -18.803 -11.451 12.612 1.00 95.12 177 ASN A N 1
ATOM 1420 C CA . ASN A 1 177 ? -19.568 -10.886 13.715 1.00 95.12 177 ASN A CA 1
ATOM 1421 C C . ASN A 1 177 ? -20.965 -10.445 13.250 1.00 95.12 177 ASN A C 1
ATOM 1423 O O . ASN A 1 177 ? -21.132 -9.396 12.627 1.00 95.12 177 ASN A O 1
ATOM 1427 N N . GLN A 1 178 ? -21.982 -11.230 13.609 1.00 96.00 178 GLN A N 1
ATOM 1428 C CA . GLN A 1 178 ? -23.379 -10.982 13.238 1.00 96.00 178 GLN A CA 1
ATOM 1429 C C . GLN A 1 178 ? -23.971 -9.704 13.857 1.00 96.00 178 GLN A C 1
ATOM 1431 O O . GLN A 1 178 ? -24.956 -9.185 13.341 1.00 96.00 178 GLN A O 1
ATOM 1436 N N . LYS A 1 179 ? -23.357 -9.154 14.918 1.00 95.06 179 LYS A N 1
ATOM 1437 C CA . LYS A 1 179 ? -23.782 -7.891 15.557 1.00 95.06 179 LYS A CA 1
ATOM 1438 C C . LYS A 1 179 ? -23.355 -6.638 14.779 1.00 95.06 179 LYS A C 1
ATOM 1440 O O . LYS A 1 179 ? -23.670 -5.527 15.201 1.00 95.06 179 LYS A O 1
ATOM 1445 N N . ILE A 1 180 ? -22.600 -6.808 13.695 1.00 95.50 180 ILE A N 1
ATOM 1446 C CA . ILE A 1 180 ? -22.137 -5.740 12.806 1.00 95.50 180 ILE A CA 1
ATOM 1447 C C . ILE A 1 180 ? -22.875 -5.892 11.464 1.00 95.50 180 ILE A C 1
ATOM 1449 O O . ILE A 1 180 ? -22.996 -7.031 10.994 1.00 95.50 180 ILE A O 1
ATOM 1453 N N . PRO A 1 181 ? -23.358 -4.802 10.837 1.00 94.19 181 PRO A N 1
ATOM 1454 C CA . PRO A 1 181 ? -23.946 -4.836 9.495 1.00 94.19 181 PRO A CA 1
ATOM 1455 C C . PRO A 1 181 ? -23.008 -5.485 8.476 1.00 94.19 181 PRO A C 1
ATOM 1457 O O . PRO A 1 181 ? -21.796 -5.259 8.508 1.00 94.19 181 PRO A O 1
ATOM 1460 N N . GLU A 1 182 ? -23.551 -6.324 7.596 1.00 92.44 182 GLU A N 1
ATOM 1461 C CA . GLU A 1 182 ? -22.755 -7.164 6.696 1.00 92.44 182 GLU A CA 1
ATOM 1462 C C . GLU A 1 182 ? -21.836 -6.349 5.776 1.00 92.44 182 GLU A C 1
ATOM 1464 O O . GLU A 1 182 ? -20.706 -6.766 5.506 1.00 92.44 182 GLU A O 1
ATOM 1469 N N . GLU A 1 183 ? -22.278 -5.157 5.379 1.00 90.56 183 GLU A N 1
ATOM 1470 C CA . GLU A 1 183 ? -21.598 -4.267 4.436 1.00 90.56 183 GLU A CA 1
ATOM 1471 C C . GLU A 1 183 ? -20.262 -3.748 4.980 1.00 90.56 183 GLU A C 1
ATOM 1473 O O . GLU A 1 183 ? -19.344 -3.461 4.210 1.00 90.56 183 GLU A O 1
ATOM 1478 N N . ILE A 1 184 ? -20.134 -3.657 6.308 1.00 92.19 184 ILE A N 1
ATOM 1479 C CA . ILE A 1 184 ? -18.950 -3.110 6.984 1.00 92.19 184 ILE A CA 1
ATOM 1480 C C . ILE A 1 184 ? -18.135 -4.184 7.723 1.00 92.19 184 ILE A C 1
ATOM 1482 O O . ILE A 1 184 ? -17.104 -3.876 8.329 1.00 92.19 184 ILE A O 1
ATOM 1486 N N . ARG A 1 185 ? -18.540 -5.460 7.675 1.00 93.56 185 ARG A N 1
ATOM 1487 C CA . ARG A 1 185 ? -17.787 -6.560 8.304 1.00 93.56 185 ARG A CA 1
ATOM 1488 C C . ARG A 1 185 ? -16.412 -6.734 7.661 1.00 93.56 185 ARG A C 1
ATOM 1490 O O . ARG A 1 185 ? -16.283 -6.911 6.449 1.00 93.56 185 ARG A O 1
ATOM 1497 N N . GLY A 1 186 ? -15.378 -6.787 8.494 1.00 92.31 186 GLY A N 1
ATOM 1498 C CA . GLY A 1 186 ? -13.990 -6.935 8.064 1.00 92.31 186 GLY A CA 1
ATOM 1499 C C . GLY A 1 186 ? -13.402 -5.680 7.418 1.00 92.31 186 GLY A C 1
ATOM 1500 O O . GLY A 1 186 ? -12.527 -5.809 6.568 1.00 92.31 186 GLY A O 1
ATOM 1501 N N . THR A 1 187 ? -13.896 -4.497 7.795 1.00 93.06 187 THR A N 1
ATOM 1502 C CA . THR A 1 187 ? -13.432 -3.176 7.328 1.00 93.06 187 THR A CA 1
ATOM 1503 C C . THR A 1 187 ? -12.978 -2.314 8.511 1.00 93.06 187 THR A C 1
ATOM 1505 O O . THR A 1 187 ? -13.268 -2.652 9.664 1.00 93.06 187 THR A O 1
ATOM 1508 N N . TYR A 1 188 ? -12.332 -1.172 8.246 1.00 91.88 188 TYR A N 1
ATOM 1509 C CA . TYR A 1 188 ? -12.004 -0.185 9.293 1.00 91.88 188 TYR A CA 1
ATOM 1510 C C . TYR A 1 188 ? -13.246 0.240 10.091 1.00 91.88 188 TYR A C 1
ATOM 1512 O O . TYR A 1 188 ? -13.218 0.300 11.319 1.00 91.88 188 TYR A O 1
ATOM 1520 N N . ALA A 1 189 ? -14.371 0.455 9.410 1.00 92.00 189 ALA A N 1
ATOM 1521 C CA . ALA A 1 189 ? -15.616 0.839 10.064 1.00 92.00 189 ALA A CA 1
ATOM 1522 C C . ALA A 1 189 ? -16.248 -0.289 10.882 1.00 92.00 189 ALA A C 1
ATOM 1524 O O . ALA A 1 189 ? -16.912 -0.022 11.878 1.00 92.00 189 ALA A O 1
ATOM 1525 N N . GLY A 1 190 ? -16.011 -1.549 10.508 1.00 93.75 190 GLY A N 1
ATOM 1526 C CA . GLY A 1 190 ? -16.400 -2.691 11.332 1.00 93.75 190 GLY A CA 1
ATOM 1527 C C . GLY A 1 190 ? -15.702 -2.668 12.694 1.00 93.75 190 GLY A C 1
ATOM 1528 O O . GLY A 1 190 ? -16.336 -2.929 13.717 1.00 93.75 190 GLY A O 1
ATOM 1529 N N . ILE A 1 191 ? -14.415 -2.309 12.732 1.00 94.12 191 ILE A N 1
ATOM 1530 C CA . ILE A 1 191 ? -13.680 -2.147 13.998 1.00 94.12 191 ILE A CA 1
ATOM 1531 C C . ILE A 1 191 ? -14.207 -0.957 14.794 1.00 94.12 191 ILE A C 1
ATOM 1533 O O . ILE A 1 191 ? -14.420 -1.075 15.996 1.00 94.12 191 ILE A O 1
ATOM 1537 N N . ALA A 1 192 ? -14.458 0.169 14.126 1.00 93.94 192 ALA A N 1
ATOM 1538 C CA . ALA A 1 192 ? -14.995 1.370 14.761 1.00 93.94 192 ALA A CA 1
ATOM 1539 C C . ALA A 1 192 ? -16.492 1.260 15.129 1.00 93.94 192 ALA A C 1
ATOM 1541 O O . ALA A 1 192 ? -17.061 2.187 15.702 1.00 93.94 192 ALA A O 1
ATOM 1542 N N . HIS A 1 193 ? -17.158 0.146 14.808 1.00 96.19 193 HIS A N 1
ATOM 1543 C CA . HIS A 1 193 ? -18.577 -0.036 15.089 1.00 96.19 193 HIS A CA 1
ATOM 1544 C C . HIS A 1 193 ? -18.841 -0.067 16.610 1.00 96.19 193 HIS A C 1
ATOM 1546 O O . HIS A 1 193 ? -18.096 -0.733 17.338 1.00 96.19 193 HIS A O 1
ATOM 1552 N N . PRO A 1 194 ? -19.936 0.542 17.121 1.00 96.81 194 PRO A N 1
ATOM 1553 C CA . PRO A 1 194 ? -20.210 0.616 18.559 1.00 96.81 194 PRO A CA 1
ATOM 1554 C C . PRO A 1 194 ? -20.180 -0.733 19.285 1.00 96.81 194 PRO A C 1
ATOM 1556 O O . PRO A 1 194 ? -19.687 -0.812 20.404 1.00 96.81 194 PRO A O 1
ATOM 1559 N N . LYS A 1 195 ? -20.639 -1.816 18.640 1.00 96.75 195 LYS A N 1
ATOM 1560 C CA . LYS A 1 195 ? -20.589 -3.173 19.221 1.00 96.75 195 LYS A CA 1
ATOM 1561 C C . LYS A 1 195 ? -19.182 -3.737 19.372 1.00 96.75 195 LYS A C 1
ATOM 1563 O O . LYS A 1 195 ? -18.939 -4.521 20.284 1.00 96.75 195 LYS A O 1
ATOM 1568 N N . THR A 1 196 ? -18.270 -3.340 18.497 1.00 96.69 196 THR A N 1
ATOM 1569 C CA . THR A 1 196 ? -16.862 -3.712 18.598 1.00 96.69 196 THR A CA 1
ATOM 1570 C C . THR A 1 196 ? -16.185 -2.924 19.715 1.00 96.69 196 THR A C 1
ATOM 1572 O O . THR A 1 196 ? -15.504 -3.511 20.551 1.00 96.69 196 THR A O 1
ATOM 1575 N N . ILE A 1 197 ? -16.442 -1.614 19.786 1.00 96.00 197 ILE A N 1
ATOM 1576 C CA . ILE A 1 197 ? -15.921 -0.743 20.850 1.00 96.00 197 ILE A CA 1
ATOM 1577 C C . ILE A 1 197 ? -16.430 -1.195 22.226 1.00 96.00 197 ILE A C 1
ATOM 1579 O O . ILE A 1 197 ? -15.645 -1.286 23.164 1.00 96.00 197 ILE A O 1
ATOM 1583 N N . GLU A 1 198 ? -17.723 -1.511 22.347 1.00 97.38 198 GLU A N 1
ATOM 1584 C CA . GLU A 1 198 ? -18.334 -2.054 23.570 1.00 97.38 198 GLU A CA 1
ATOM 1585 C C . GLU A 1 198 ? -17.615 -3.330 24.026 1.00 97.38 198 GLU A C 1
ATOM 1587 O O . GLU A 1 198 ? -17.226 -3.439 25.184 1.00 97.38 198 GLU A O 1
ATOM 1592 N N . TYR A 1 199 ? -17.374 -4.267 23.104 1.00 97.19 199 TYR A N 1
ATOM 1593 C CA . TYR A 1 199 ? -16.637 -5.494 23.401 1.00 97.19 199 TYR A CA 1
ATOM 1594 C C . TYR A 1 199 ? -15.217 -5.211 23.907 1.00 97.19 199 TYR A C 1
ATOM 1596 O O . TYR A 1 199 ? -14.850 -5.714 24.966 1.00 97.19 199 TYR A O 1
ATOM 1604 N N . LEU A 1 200 ? -14.448 -4.385 23.188 1.00 96.75 200 LEU A N 1
ATOM 1605 C CA . LEU A 1 200 ? -13.067 -4.048 23.550 1.00 96.75 200 LEU A CA 1
ATOM 1606 C C . LEU A 1 200 ? -12.993 -3.362 24.923 1.00 96.75 200 LEU A C 1
ATOM 1608 O O . LEU A 1 200 ? -12.153 -3.714 25.747 1.00 96.75 200 LEU A O 1
ATOM 1612 N N . LYS A 1 201 ? -13.925 -2.449 25.216 1.00 96.56 201 LYS A N 1
ATOM 1613 C CA . LYS A 1 201 ? -14.026 -1.818 26.540 1.00 96.56 201 LYS A CA 1
ATOM 1614 C C . LYS A 1 201 ? -14.371 -2.825 27.639 1.00 96.56 201 LYS A C 1
ATOM 1616 O O . LYS A 1 201 ? -13.771 -2.772 28.706 1.00 96.56 201 LYS A O 1
ATOM 1621 N N . ASN A 1 202 ? -15.292 -3.755 27.384 1.00 97.69 202 ASN A N 1
ATOM 1622 C CA . ASN A 1 202 ? -15.725 -4.743 28.377 1.00 97.69 202 ASN A CA 1
ATOM 1623 C C . ASN A 1 202 ? -14.621 -5.735 28.761 1.00 97.69 202 ASN A C 1
ATOM 1625 O O . ASN A 1 202 ? -14.566 -6.163 29.910 1.00 97.69 202 ASN A O 1
ATOM 1629 N N . ILE A 1 203 ? -13.746 -6.099 27.819 1.00 97.25 203 ILE A N 1
ATOM 1630 C CA . ILE A 1 203 ? -12.587 -6.956 28.115 1.00 97.25 203 ILE A CA 1
ATOM 1631 C C . ILE A 1 203 ? -11.434 -6.190 28.785 1.00 97.25 203 ILE A C 1
ATOM 1633 O O . ILE A 1 203 ? -10.472 -6.815 29.220 1.00 97.25 203 ILE A O 1
ATOM 1637 N N . GLY A 1 204 ? -11.528 -4.859 28.887 1.00 96.44 204 GLY A N 1
ATOM 1638 C CA . GLY A 1 204 ? -10.593 -4.026 29.645 1.00 96.44 204 GLY A CA 1
ATOM 1639 C C . GLY A 1 204 ? -9.265 -3.723 28.948 1.00 96.44 204 GLY A C 1
ATOM 1640 O O . GLY A 1 204 ? -8.313 -3.341 29.621 1.00 96.44 204 GLY A O 1
ATOM 1641 N N . ILE A 1 205 ? -9.173 -3.891 27.625 1.00 97.56 205 ILE A N 1
ATOM 1642 C CA . ILE A 1 205 ? -7.956 -3.535 26.875 1.00 97.56 205 ILE A CA 1
ATOM 1643 C C . ILE A 1 205 ? -7.840 -2.016 26.743 1.00 97.56 205 ILE A C 1
ATOM 1645 O O . ILE A 1 205 ? -8.850 -1.309 26.706 1.00 97.56 205 ILE A O 1
ATOM 1649 N N . THR A 1 206 ? -6.612 -1.512 26.632 1.00 97.25 206 THR A N 1
ATOM 1650 C CA . THR A 1 206 ? -6.355 -0.064 26.533 1.00 97.25 206 THR A CA 1
ATOM 1651 C C . THR A 1 206 ? -5.736 0.345 25.200 1.00 97.25 206 THR A C 1
ATOM 1653 O O . THR A 1 206 ? -5.920 1.483 24.774 1.00 97.25 206 THR A O 1
ATOM 1656 N N . ALA A 1 207 ? -5.080 -0.582 24.495 1.00 97.56 207 ALA A N 1
ATOM 1657 C CA . ALA A 1 207 ? -4.517 -0.351 23.170 1.00 97.56 207 ALA A CA 1
ATOM 1658 C C . ALA A 1 207 ? -4.856 -1.502 22.215 1.00 97.56 207 ALA A C 1
ATOM 1660 O O . ALA A 1 207 ? -4.766 -2.675 22.573 1.00 97.56 207 ALA A O 1
ATOM 1661 N N . VAL A 1 208 ? -5.221 -1.162 20.978 1.00 97.19 208 VAL A N 1
ATOM 1662 C CA . VAL A 1 208 ? -5.381 -2.126 19.883 1.00 97.19 208 VAL A CA 1
ATOM 1663 C C . VAL A 1 208 ? -4.155 -2.045 18.986 1.00 97.19 208 VAL A C 1
ATOM 1665 O O . VAL A 1 208 ? -3.855 -0.980 18.450 1.00 97.19 208 VAL A O 1
ATOM 1668 N N . GLU A 1 209 ? -3.488 -3.176 18.787 1.00 97.38 209 GLU A N 1
ATOM 1669 C CA . GLU A 1 209 ? -2.411 -3.313 17.811 1.00 97.38 209 GLU A CA 1
ATOM 1670 C C . GLU A 1 209 ? -2.971 -3.971 16.549 1.00 97.38 209 GLU A C 1
ATOM 1672 O O . GLU A 1 209 ? -3.467 -5.097 16.568 1.00 97.38 209 GLU A O 1
ATOM 1677 N N . LEU A 1 210 ? -2.966 -3.239 15.439 1.00 95.12 210 LEU A N 1
ATOM 1678 C CA . LEU A 1 210 ? -3.445 -3.771 14.170 1.00 95.12 210 LEU A CA 1
ATOM 1679 C C . LEU A 1 210 ? -2.308 -4.498 13.456 1.00 95.12 210 LEU A C 1
ATOM 1681 O O . LEU A 1 210 ? -1.246 -3.919 13.233 1.00 95.12 210 LEU A O 1
ATOM 1685 N N . MET A 1 211 ? -2.587 -5.717 12.988 1.00 94.56 211 MET A N 1
ATOM 1686 C CA . MET A 1 211 ? -1.769 -6.355 11.950 1.00 94.56 211 MET A CA 1
ATOM 1687 C C . MET A 1 211 ? -1.621 -5.428 10.722 1.00 94.56 211 MET A C 1
ATOM 1689 O O . MET A 1 211 ? -2.477 -4.558 10.525 1.00 94.56 211 MET A O 1
ATOM 1693 N N . PRO A 1 212 ? -0.590 -5.607 9.869 1.00 92.38 212 PRO A N 1
ATOM 1694 C CA . PRO A 1 212 ? -0.236 -4.665 8.806 1.00 92.38 212 PRO A CA 1
ATOM 1695 C C . PRO A 1 212 ? -1.421 -4.085 8.018 1.00 92.38 212 PRO A C 1
ATOM 1697 O O . PRO A 1 212 ? -2.146 -4.780 7.304 1.00 92.38 212 PRO A O 1
ATOM 1700 N N . VAL A 1 213 ? -1.592 -2.765 8.135 1.00 91.62 213 VAL A N 1
ATOM 1701 C CA . VAL A 1 213 ? -2.647 -1.988 7.456 1.00 91.62 213 VAL A CA 1
ATOM 1702 C C . VAL A 1 213 ? -2.138 -1.181 6.265 1.00 91.62 213 VAL A C 1
ATOM 1704 O O . VAL A 1 213 ? -2.937 -0.570 5.555 1.00 91.62 213 VAL A O 1
ATOM 1707 N N . GLN A 1 214 ? -0.824 -1.166 6.046 1.00 92.56 214 GLN A N 1
ATOM 1708 C CA . GLN A 1 214 ? -0.204 -0.557 4.873 1.00 92.56 214 GLN A CA 1
ATOM 1709 C C . GLN A 1 214 ? -0.620 -1.303 3.598 1.00 92.56 214 GLN A C 1
ATOM 1711 O O . GLN A 1 214 ? -1.034 -2.465 3.637 1.00 92.56 214 GLN A O 1
ATOM 1716 N N . HIS A 1 215 ? -0.535 -0.644 2.447 1.00 91.19 215 HIS A N 1
ATOM 1717 C CA . HIS A 1 215 ? -0.915 -1.265 1.187 1.00 91.19 215 HIS A CA 1
ATOM 1718 C C . HIS A 1 215 ? 0.088 -2.359 0.814 1.00 91.19 215 HIS A C 1
ATOM 1720 O O . HIS A 1 215 ? 1.277 -2.093 0.639 1.00 91.19 215 HIS A O 1
ATOM 1726 N N . PHE A 1 216 ? -0.409 -3.583 0.648 1.00 91.00 216 PHE A N 1
ATOM 1727 C CA . PHE A 1 216 ? 0.389 -4.770 0.355 1.00 91.00 216 PHE A CA 1
ATOM 1728 C C . PHE A 1 216 ? -0.202 -5.583 -0.796 1.00 91.00 216 PHE A C 1
ATOM 1730 O O . PHE A 1 216 ? -1.418 -5.568 -1.031 1.00 91.00 216 PHE A O 1
ATOM 1737 N N . ILE A 1 217 ? 0.653 -6.358 -1.458 1.00 90.75 217 ILE A N 1
ATOM 1738 C CA . ILE A 1 217 ? 0.269 -7.258 -2.551 1.00 90.75 217 ILE A CA 1
ATOM 1739 C C . ILE A 1 217 ? 0.220 -8.719 -2.097 1.00 90.75 217 ILE A C 1
ATOM 1741 O O . ILE A 1 217 ? 0.742 -9.103 -1.050 1.00 90.75 217 ILE A O 1
ATOM 1745 N N . THR A 1 218 ? -0.462 -9.541 -2.892 1.00 90.19 218 THR A N 1
ATOM 1746 C CA . THR A 1 218 ? -0.361 -11.001 -2.787 1.00 90.19 218 THR A CA 1
ATOM 1747 C C . THR 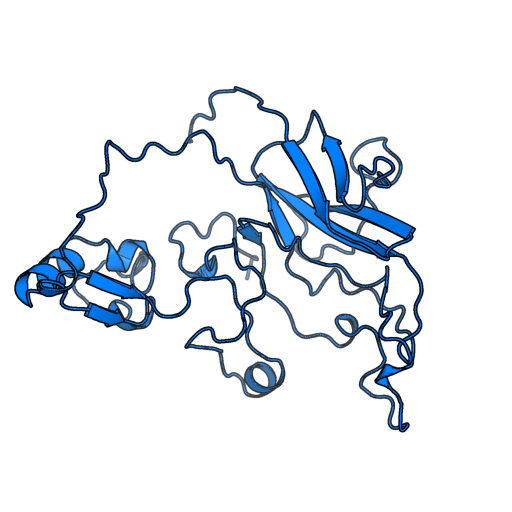A 1 218 ? 0.725 -11.467 -3.738 1.00 90.19 218 THR A C 1
ATOM 1749 O O . THR A 1 218 ? 0.692 -11.096 -4.907 1.00 90.19 218 THR A O 1
ATOM 1752 N N . ASP A 1 219 ? 1.664 -12.272 -3.252 1.00 91.31 219 ASP A N 1
ATOM 1753 C CA . ASP A 1 219 ? 2.754 -12.804 -4.067 1.00 91.31 219 ASP A CA 1
ATOM 1754 C C . ASP A 1 219 ? 2.254 -13.657 -5.228 1.00 91.31 219 ASP A C 1
ATOM 1756 O O . ASP A 1 219 ? 1.232 -14.343 -5.120 1.00 91.31 219 ASP A O 1
ATOM 1760 N N . ARG A 1 220 ? 3.027 -13.678 -6.317 1.00 91.56 220 ARG A N 1
ATOM 1761 C CA . ARG A 1 220 ? 2.700 -14.452 -7.518 1.00 91.56 220 ARG A CA 1
ATOM 1762 C C . ARG A 1 220 ? 2.452 -15.925 -7.205 1.00 91.56 220 ARG A C 1
ATOM 1764 O O . ARG A 1 220 ? 1.422 -16.461 -7.592 1.00 91.56 220 ARG A O 1
ATOM 1771 N N . TYR A 1 221 ? 3.334 -16.545 -6.422 1.00 91.69 221 TYR A N 1
ATOM 1772 C CA . TYR A 1 221 ? 3.227 -17.966 -6.074 1.00 91.69 221 TYR A CA 1
ATOM 1773 C C . TYR A 1 221 ? 1.975 -18.299 -5.239 1.00 91.69 221 TYR A C 1
ATOM 1775 O O . TYR A 1 221 ? 1.486 -19.427 -5.285 1.00 91.69 221 TYR A O 1
ATOM 1783 N N . LEU A 1 222 ? 1.467 -17.344 -4.445 1.00 92.56 222 LEU A N 1
ATOM 1784 C CA . LEU A 1 222 ? 0.201 -17.506 -3.726 1.00 92.56 222 LEU A CA 1
ATOM 1785 C C . LEU A 1 222 ? -0.960 -17.393 -4.704 1.00 92.56 222 LEU A C 1
ATOM 1787 O O . LEU A 1 222 ? -1.857 -18.232 -4.686 1.00 92.56 222 LEU A O 1
ATOM 1791 N N . LYS A 1 223 ? -0.914 -16.388 -5.583 1.00 89.31 223 LYS A N 1
ATOM 1792 C CA . LYS A 1 223 ? -1.960 -16.148 -6.573 1.00 89.31 223 LYS A CA 1
ATOM 1793 C C . LYS A 1 223 ? -2.121 -17.322 -7.541 1.00 89.31 223 LYS A C 1
ATOM 1795 O O . LYS A 1 223 ? -3.248 -17.706 -7.814 1.00 89.31 223 LYS A O 1
ATOM 1800 N N . GLU A 1 224 ? -1.021 -17.927 -7.985 1.00 92.06 224 GLU A N 1
ATOM 1801 C CA . GLU A 1 224 ? -1.005 -19.131 -8.837 1.00 92.06 224 GLU A CA 1
ATOM 1802 C C . GLU A 1 224 ? -1.619 -20.371 -8.160 1.00 92.06 224 GLU A C 1
ATOM 1804 O O . GLU A 1 224 ? -1.931 -21.351 -8.830 1.00 92.06 224 GLU A O 1
ATOM 1809 N N . ARG A 1 225 ? -1.804 -20.338 -6.835 1.00 94.75 225 ARG A N 1
ATOM 1810 C CA . ARG A 1 225 ? -2.463 -21.388 -6.041 1.00 94.75 225 ARG A CA 1
ATOM 1811 C C . ARG A 1 225 ? -3.843 -20.970 -5.530 1.00 94.75 225 ARG A C 1
ATOM 1813 O O . ARG A 1 225 ? -4.349 -21.591 -4.599 1.00 94.75 225 ARG A O 1
ATOM 1820 N N . ASP A 1 226 ? -4.406 -19.886 -6.064 1.00 92.06 226 ASP A N 1
ATOM 1821 C CA . ASP A 1 226 ? -5.657 -19.275 -5.592 1.00 92.06 226 ASP A CA 1
ATOM 1822 C C . ASP A 1 226 ? -5.651 -18.910 -4.094 1.00 92.06 226 ASP A C 1
ATOM 1824 O O . ASP A 1 226 ? -6.689 -18.828 -3.432 1.00 92.06 226 ASP A O 1
ATOM 1828 N N . LEU A 1 227 ? -4.463 -18.643 -3.546 1.00 92.94 227 LEU A N 1
ATOM 1829 C CA . LEU A 1 227 ? -4.269 -18.164 -2.183 1.00 92.94 227 LEU A CA 1
ATOM 1830 C C . LEU A 1 227 ? -4.142 -16.639 -2.152 1.00 92.94 227 LEU A C 1
ATOM 1832 O O . LEU A 1 227 ? -3.830 -15.975 -3.141 1.00 92.94 227 LEU A O 1
ATOM 1836 N N . THR A 1 228 ? -4.353 -16.070 -0.967 1.00 89.44 228 THR A N 1
ATOM 1837 C CA . THR A 1 228 ? -4.226 -14.629 -0.721 1.00 89.44 228 THR A CA 1
ATOM 1838 C C . THR A 1 228 ? -3.258 -14.358 0.414 1.00 89.44 228 THR A C 1
ATOM 1840 O O . THR A 1 228 ? -3.245 -15.100 1.397 1.00 89.44 228 THR A O 1
ATOM 1843 N N . ASN A 1 229 ? -2.523 -13.249 0.340 1.00 90.25 229 ASN A N 1
ATOM 1844 C CA . ASN A 1 229 ? -1.776 -12.751 1.490 1.00 90.25 229 ASN A CA 1
ATOM 1845 C C . ASN A 1 229 ? -2.773 -12.202 2.521 1.00 90.25 229 ASN A C 1
ATOM 1847 O O . ASN A 1 229 ? -3.354 -11.135 2.325 1.00 90.25 229 ASN A O 1
ATOM 1851 N N . TYR A 1 230 ? -3.036 -12.971 3.576 1.00 90.50 230 TYR A N 1
ATOM 1852 C CA . TYR A 1 230 ? -3.981 -12.569 4.613 1.00 90.50 230 TYR A CA 1
ATOM 1853 C C . TYR A 1 230 ? -3.342 -11.554 5.567 1.00 90.50 230 TYR A C 1
ATOM 1855 O O . TYR A 1 230 ? -3.884 -10.467 5.725 1.00 90.50 230 TYR A O 1
ATOM 1863 N N . TRP A 1 231 ? -2.165 -11.871 6.116 1.00 89.62 231 TRP A N 1
ATOM 1864 C CA . TRP A 1 231 ? -1.487 -11.070 7.144 1.00 89.62 231 TRP A CA 1
ATOM 1865 C C . TRP A 1 231 ? -0.938 -9.729 6.660 1.00 89.62 231 TRP A C 1
ATOM 1867 O O . TRP A 1 231 ? -0.828 -8.803 7.457 1.00 89.62 231 TRP A O 1
ATOM 1877 N N . GLY A 1 232 ? -0.593 -9.615 5.378 1.00 84.38 232 GLY A N 1
ATOM 1878 C CA . GLY A 1 232 ? -0.132 -8.357 4.799 1.00 84.38 232 GLY A CA 1
ATOM 1879 C C . GLY A 1 232 ? 1.370 -8.114 4.830 1.00 84.38 232 GLY A C 1
ATOM 1880 O O . GLY A 1 232 ? 1.803 -6.971 4.759 1.00 84.38 232 GLY A O 1
ATOM 1881 N N . SER A 1 233 ? 2.177 -9.172 4.881 1.00 78.62 233 SER A N 1
ATOM 1882 C CA . SER A 1 233 ? 3.637 -9.102 5.065 1.00 78.62 233 SER A CA 1
ATOM 1883 C C . SER A 1 233 ? 4.453 -8.553 3.873 1.00 78.62 233 SER A C 1
ATOM 1885 O O . SER A 1 233 ? 5.676 -8.578 3.933 1.00 78.62 233 SER A O 1
ATOM 1887 N N . HIS A 1 234 ? 3.817 -8.050 2.805 1.00 85.12 234 HIS A N 1
ATOM 1888 C CA . HIS A 1 234 ? 4.489 -7.568 1.582 1.00 85.12 234 HIS A CA 1
ATOM 1889 C C . HIS A 1 234 ? 3.999 -6.180 1.152 1.00 85.12 234 HIS A C 1
ATOM 1891 O O . HIS A 1 234 ? 3.285 -6.023 0.155 1.00 85.12 234 HIS A O 1
ATOM 1897 N N . THR A 1 235 ? 4.364 -5.173 1.945 1.00 90.06 235 THR A N 1
ATOM 1898 C CA . THR A 1 235 ? 4.018 -3.766 1.713 1.00 90.06 235 THR A CA 1
ATOM 1899 C C . THR A 1 235 ? 4.680 -3.216 0.450 1.00 90.06 235 THR A C 1
ATOM 1901 O O . THR A 1 235 ? 5.880 -3.374 0.245 1.00 90.06 235 THR A O 1
ATOM 1904 N N . ILE A 1 236 ? 3.895 -2.504 -0.359 1.00 90.12 236 ILE A N 1
ATOM 1905 C CA . ILE A 1 236 ? 4.362 -1.713 -1.508 1.00 90.12 236 ILE A CA 1
ATOM 1906 C C . ILE A 1 236 ? 4.054 -0.215 -1.359 1.00 90.12 236 ILE A C 1
ATOM 1908 O O . ILE A 1 236 ? 4.580 0.591 -2.114 1.00 90.12 236 ILE A O 1
ATOM 1912 N N . GLY A 1 237 ? 3.224 0.178 -0.386 1.00 89.44 237 GLY A N 1
ATOM 1913 C CA . GLY A 1 237 ? 2.905 1.579 -0.107 1.00 89.44 237 GLY A CA 1
ATOM 1914 C C . GLY A 1 237 ? 2.889 1.855 1.391 1.00 89.44 237 GLY A C 1
ATOM 1915 O O . GLY A 1 237 ? 1.897 1.572 2.059 1.00 89.44 237 GLY A O 1
ATOM 1916 N N . PHE A 1 238 ? 3.974 2.428 1.917 1.00 90.25 238 PHE A N 1
ATOM 1917 C CA . PHE A 1 238 ? 4.139 2.691 3.355 1.00 90.25 238 PHE A CA 1
ATOM 1918 C C . PHE A 1 238 ? 3.245 3.823 3.880 1.00 90.25 238 PHE A C 1
ATOM 1920 O O . PHE A 1 238 ? 2.864 3.806 5.048 1.00 90.25 238 PHE A O 1
ATOM 1927 N N . PHE A 1 239 ? 2.880 4.771 3.013 1.00 91.25 239 PHE A N 1
ATOM 1928 C CA . PHE A 1 239 ? 1.983 5.892 3.325 1.00 91.25 239 PHE A CA 1
ATOM 1929 C C . PHE A 1 239 ? 0.540 5.652 2.863 1.00 91.25 239 PHE A C 1
ATOM 1931 O O . PHE A 1 239 ? -0.351 6.447 3.161 1.00 91.25 239 PHE A O 1
ATOM 1938 N N . CYS A 1 240 ? 0.300 4.549 2.152 1.00 89.56 240 CYS A N 1
ATOM 1939 C CA . CYS A 1 240 ? -1.011 4.173 1.654 1.00 89.56 240 CYS A CA 1
ATOM 1940 C C . CYS A 1 240 ? -1.641 3.156 2.599 1.00 89.56 240 CYS A C 1
ATOM 1942 O O . CYS A 1 240 ? -1.113 2.064 2.801 1.00 89.56 240 CYS A O 1
ATOM 1944 N N . ILE A 1 241 ? -2.819 3.476 3.121 1.00 87.00 241 ILE A N 1
ATOM 1945 C CA . ILE A 1 241 ? -3.622 2.516 3.879 1.00 87.00 241 ILE A CA 1
ATOM 1946 C C . ILE A 1 241 ? -4.266 1.521 2.899 1.00 87.00 241 ILE A C 1
ATOM 1948 O O . ILE A 1 241 ? -4.595 1.866 1.758 1.00 87.00 241 ILE A O 1
ATOM 1952 N N . ARG A 1 242 ? -4.422 0.259 3.310 1.00 79.19 242 ARG A N 1
ATOM 1953 C CA . ARG A 1 242 ? -4.965 -0.810 2.469 1.00 79.19 242 ARG A CA 1
ATOM 1954 C C . ARG A 1 242 ? -6.398 -0.509 2.028 1.00 79.19 242 ARG A C 1
ATOM 1956 O O . ARG A 1 242 ? -7.362 -0.664 2.774 1.00 79.19 242 ARG A O 1
ATOM 1963 N N . CYS A 1 243 ? -6.518 -0.188 0.747 1.00 63.69 243 CYS A N 1
ATOM 1964 C CA . CYS A 1 243 ? -7.747 0.287 0.131 1.00 63.69 243 CYS A CA 1
ATOM 1965 C C . CYS A 1 243 ? -8.939 -0.708 0.146 1.00 63.69 243 CYS A C 1
ATOM 1967 O O . CYS A 1 243 ? -10.043 -0.295 0.503 1.00 63.69 243 CYS A O 1
ATOM 1969 N N . PRO A 1 244 ? -8.767 -2.027 -0.111 1.00 60.69 244 PRO A N 1
ATOM 1970 C CA . PRO A 1 244 ? -9.883 -2.991 -0.104 1.00 60.69 244 PRO A CA 1
ATOM 1971 C C . PRO A 1 244 ? -10.632 -3.155 1.230 1.00 60.69 244 PRO A C 1
ATOM 1973 O O . PRO A 1 244 ? -11.600 -3.914 1.304 1.00 60.69 244 PRO A O 1
ATOM 1976 N N . LEU A 1 245 ? -10.159 -2.506 2.295 1.00 58.50 245 LEU A N 1
ATOM 1977 C CA . LEU A 1 245 ? -10.748 -2.536 3.629 1.00 58.50 245 LEU A CA 1
ATOM 1978 C C . LEU A 1 245 ? -11.566 -1.268 3.948 1.00 58.50 245 LEU A C 1
ATOM 1980 O O . LEU A 1 245 ? -12.065 -1.152 5.069 1.00 58.50 245 LEU A O 1
ATOM 1984 N N . PHE A 1 246 ? -11.733 -0.338 2.996 1.00 68.31 246 PHE A N 1
ATOM 1985 C CA . PHE A 1 246 ? -12.670 0.790 3.095 1.00 68.31 246 PHE A CA 1
ATOM 1986 C C . PHE A 1 246 ? -14.111 0.389 2.726 1.00 68.31 246 PHE A C 1
ATOM 1988 O O . PHE A 1 246 ? -14.340 -0.571 1.988 1.00 68.31 246 PHE A O 1
ATOM 1995 N N . ILE A 1 247 ? -15.094 1.138 3.250 1.00 50.69 247 ILE A N 1
ATOM 1996 C CA . ILE A 1 247 ? -16.521 0.938 2.935 1.00 50.69 247 ILE A CA 1
ATOM 1997 C C . ILE A 1 247 ? -16.849 1.446 1.528 1.00 50.69 247 ILE A C 1
ATOM 1999 O O . ILE A 1 247 ? -17.551 0.765 0.780 1.00 50.69 247 ILE A O 1
ATOM 2003 N N . ASP A 1 248 ? -16.367 2.640 1.169 1.00 53.75 248 ASP A N 1
ATOM 2004 C CA . ASP A 1 248 ? -16.684 3.238 -0.125 1.00 53.75 248 ASP A CA 1
ATOM 2005 C C . ASP A 1 248 ? -15.853 2.579 -1.224 1.00 53.75 248 ASP A C 1
ATOM 2007 O O . ASP A 1 248 ? -14.705 2.937 -1.478 1.00 53.75 248 ASP A O 1
ATOM 2011 N N . ARG A 1 249 ? -16.454 1.569 -1.853 1.00 51.72 249 ARG A N 1
ATOM 2012 C CA . ARG A 1 249 ? -15.894 0.852 -2.998 1.00 51.72 249 ARG A CA 1
ATOM 2013 C C . ARG A 1 249 ? -16.149 1.568 -4.323 1.00 51.72 249 ARG A C 1
ATOM 2015 O O . ARG A 1 249 ? -15.678 1.074 -5.340 1.00 51.72 249 ARG A O 1
ATOM 2022 N N . ASN A 1 250 ? -16.886 2.683 -4.360 1.00 39.88 250 ASN A N 1
ATOM 2023 C CA . ASN A 1 250 ? -17.292 3.305 -5.628 1.00 39.88 250 ASN A CA 1
ATOM 2024 C C . ASN A 1 250 ? -16.133 3.984 -6.365 1.00 39.88 250 ASN A C 1
ATOM 2026 O O . ASN A 1 250 ? -16.151 4.027 -7.588 1.00 39.88 250 ASN A O 1
ATOM 2030 N N . LEU A 1 251 ? -15.092 4.416 -5.650 1.00 39.41 251 LEU A N 1
ATOM 2031 C CA . LEU A 1 251 ? -13.820 4.834 -6.253 1.00 39.41 251 LEU A CA 1
ATOM 2032 C C . LEU A 1 251 ? -12.998 3.650 -6.809 1.00 39.41 251 LEU A C 1
ATOM 2034 O O . LEU A 1 251 ? -12.029 3.869 -7.526 1.00 39.41 251 LEU A O 1
ATOM 2038 N N . TRP A 1 252 ? -13.363 2.403 -6.483 1.00 42.97 252 TRP A N 1
ATOM 2039 C CA . TRP A 1 252 ? -12.494 1.222 -6.626 1.00 42.97 252 TRP A CA 1
ATOM 2040 C C . TRP A 1 252 ? -13.173 0.013 -7.284 1.00 42.97 252 TRP A C 1
ATOM 2042 O O . TRP A 1 252 ? -12.589 -1.070 -7.321 1.00 42.97 252 TRP A O 1
ATOM 2052 N N . ARG A 1 253 ? -14.405 0.162 -7.787 1.00 31.52 253 ARG A N 1
ATOM 2053 C CA . ARG A 1 253 ? -15.050 -0.855 -8.621 1.00 31.52 253 ARG A CA 1
ATOM 2054 C C . ARG A 1 253 ? -14.342 -0.871 -9.972 1.00 31.52 253 ARG A C 1
ATOM 2056 O O . ARG A 1 253 ? -14.615 -0.032 -10.821 1.00 31.52 253 ARG A O 1
ATOM 2063 N N . THR A 1 254 ? -13.469 -1.850 -10.176 1.00 28.19 254 THR A N 1
ATOM 2064 C CA . THR A 1 254 ? -13.375 -2.474 -11.495 1.00 28.19 254 THR A CA 1
ATOM 2065 C C . THR A 1 254 ? -14.725 -3.147 -11.713 1.00 28.19 254 THR A C 1
ATOM 2067 O O . THR A 1 254 ? -15.170 -3.934 -10.870 1.00 28.19 254 THR A O 1
ATOM 2070 N N . SER A 1 255 ? -15.444 -2.738 -12.750 1.00 25.41 255 SER A N 1
ATOM 2071 C CA . SER A 1 255 ? -16.628 -3.456 -13.209 1.00 25.41 255 SER A CA 1
ATOM 2072 C C . SER A 1 255 ? -16.268 -4.936 -13.371 1.00 25.41 255 SER A C 1
ATOM 2074 O O . SER A 1 255 ? -15.211 -5.299 -13.885 1.00 25.41 255 SER A O 1
ATOM 2076 N N . SER A 1 256 ? -17.107 -5.772 -12.772 1.00 26.59 256 SER A N 1
ATOM 2077 C CA . SER A 1 256 ? -17.115 -7.221 -12.951 1.00 26.59 256 SER A CA 1
ATOM 2078 C C . SER A 1 256 ? -17.558 -7.593 -14.355 1.00 26.59 256 SER A C 1
ATOM 2080 O O . SER A 1 256 ? -18.544 -6.949 -14.789 1.00 26.59 256 SER A O 1
#